Protein AF-A0A6A5A920-F1 (afdb_monomer)

Nearest PDB structures (foldseek):
  2e3r-assembly2_B  TM=7.816E-01  e=2.772E-06  Homo sapiens
  6iez-assembly1_A  TM=8.061E-01  e=3.873E-06  Homo sapiens
  5zyj-assembly1_A  TM=8.124E-01  e=5.722E-06  Homo sapiens
  5zyi-assembly1_A  TM=8.001E-01  e=9.993E-06  Homo sapiens
  5zyh-assembly1_A  TM=8.049E-01  e=1.117E-05  Homo sapiens

InterPro domains:
  IPR023393 START-like domain superfamily [G3DSA:3.30.530.20] (2-191)
  IPR052727 Rab4/Rab5 effector domain-containing protein [PTHR13510] (3-228)

Sequence (252 aa):
ATSSNAASILAVTTIQATIDELPSMLRFNSHDLFADFCASYYTDVVDCASLYTLSATESPEYVGIKWEALQSPVQGFMKSRDCSVVECSKSFTQRDGVRGYARSVESVDIACVPDLNATFGLVRMQIGRCGFVLKETRRLGVLQAMFLLQADLKGSIPQWMIRLVLRGRAKALAGLDAYFRQRRLAAVAMLSPCDVVPLTKRQRCAVCQDKLQDRISARFNCSVCGEVHSTNIESLIRVCLSTILTLSTSST

Solvent-accessible surface area (backbone atoms only — not comparable to full-atom values): 14281 Å² total; per-residue (Å²): 131,82,78,77,80,53,46,75,47,78,34,76,51,73,34,77,41,57,74,83,54,43,68,70,76,74,55,53,83,42,47,66,55,38,47,53,45,40,71,74,53,40,91,45,57,78,46,69,44,56,75,43,66,74,39,60,92,86,48,83,44,48,34,33,33,34,38,42,31,30,55,40,94,47,75,94,80,43,70,31,31,29,37,38,28,41,36,41,34,38,73,50,67,47,97,90,66,49,44,29,38,39,36,42,34,30,50,48,92,51,87,92,62,68,87,42,38,90,84,71,52,27,39,73,32,40,38,72,41,30,38,40,43,36,28,66,49,98,48,85,55,32,22,41,38,34,39,42,43,26,40,26,70,59,81,100,66,59,69,70,58,56,50,50,54,50,50,54,59,46,54,34,60,71,47,50,44,56,53,53,52,51,52,55,58,70,70,50,72,66,50,52,87,84,69,33,52,57,71,87,81,48,63,40,19,78,82,83,60,48,72,63,80,51,96,81,61,58,70,48,67,39,44,66,84,19,43,36,36,52,70,50,67,69,48,58,54,47,55,52,48,54,53,58,54,52,58,73,68,66,79,118

Organism: Aphanomyces astaci (NCBI:txid112090)

Radius of gyration: 22.39 Å; Cα contacts (8 Å, |Δi|>4): 476; chains: 1; bounding box: 50×43×72 Å

Structure (mmCIF, N/CA/C/O backbone):
data_AF-A0A6A5A920-F1
#
_entry.id   AF-A0A6A5A920-F1
#
loop_
_atom_site.group_PDB
_atom_site.id
_atom_site.type_symbol
_atom_site.label_atom_id
_atom_site.label_alt_id
_atom_site.label_comp_id
_atom_site.label_asym_id
_atom_site.label_entity_id
_atom_site.label_seq_id
_atom_site.pdbx_PDB_ins_code
_atom_site.Cartn_x
_atom_site.Cartn_y
_atom_site.Cartn_z
_atom_site.occupancy
_atom_site.B_iso_or_equiv
_atom_site.auth_seq_id
_atom_site.auth_comp_id
_atom_site.auth_asym_id
_atom_site.auth_atom_id
_atom_site.pdbx_PDB_model_num
ATOM 1 N N . ALA A 1 1 ? 6.274 -15.870 -28.240 1.00 37.03 1 ALA A N 1
ATOM 2 C CA . ALA A 1 1 ? 5.698 -15.629 -26.905 1.00 37.03 1 ALA A CA 1
ATOM 3 C C . ALA A 1 1 ? 6.794 -15.852 -25.873 1.00 37.03 1 ALA A C 1
ATOM 5 O O . ALA A 1 1 ? 7.144 -16.993 -25.603 1.00 37.03 1 ALA A O 1
ATOM 6 N N . THR A 1 2 ? 7.424 -14.789 -25.381 1.00 40.00 2 THR A N 1
ATOM 7 C CA . THR A 1 2 ? 8.320 -14.887 -24.223 1.00 40.00 2 THR A CA 1
ATOM 8 C C . THR A 1 2 ? 7.475 -15.351 -23.042 1.00 40.00 2 THR A C 1
ATOM 10 O O . THR A 1 2 ? 6.499 -14.699 -22.681 1.00 40.00 2 THR A O 1
ATOM 13 N N . SER A 1 3 ? 7.784 -16.525 -22.493 1.00 51.34 3 SER A N 1
ATOM 14 C CA . SER A 1 3 ? 7.130 -17.043 -21.292 1.00 51.34 3 SER A CA 1
ATOM 15 C C . SER A 1 3 ? 7.232 -15.988 -20.191 1.00 51.34 3 SER A C 1
ATOM 17 O O . SER A 1 3 ? 8.342 -15.662 -19.765 1.00 51.34 3 SER A O 1
ATOM 19 N N . SER A 1 4 ? 6.103 -15.419 -19.762 1.00 64.44 4 SER A N 1
ATOM 20 C CA . SER A 1 4 ? 6.098 -14.430 -18.685 1.00 64.44 4 SER A CA 1
ATOM 21 C C . SER A 1 4 ? 6.685 -15.074 -17.434 1.00 64.44 4 SER A C 1
ATOM 23 O O . SER A 1 4 ? 6.141 -16.065 -16.943 1.00 64.44 4 SER A O 1
ATOM 25 N N . ASN A 1 5 ? 7.757 -14.508 -16.886 1.00 84.62 5 ASN A N 1
ATOM 26 C CA . ASN A 1 5 ? 8.403 -15.009 -15.670 1.00 84.62 5 ASN A CA 1
ATOM 27 C C . ASN A 1 5 ? 7.627 -14.573 -14.404 1.00 84.62 5 ASN A C 1
ATOM 29 O O . ASN A 1 5 ? 8.195 -14.458 -13.318 1.00 84.62 5 ASN A O 1
ATOM 33 N N . ALA A 1 6 ? 6.330 -14.290 -14.549 1.00 90.38 6 ALA A N 1
ATOM 34 C CA . ALA A 1 6 ? 5.480 -13.770 -13.495 1.00 90.38 6 ALA A CA 1
ATOM 35 C C . ALA A 1 6 ? 5.281 -14.816 -12.394 1.00 90.38 6 ALA A C 1
ATOM 37 O O . ALA A 1 6 ? 5.008 -15.985 -12.663 1.00 90.38 6 ALA A O 1
ATOM 38 N N . ALA A 1 7 ? 5.364 -14.376 -11.144 1.00 94.62 7 ALA A N 1
ATOM 39 C CA . ALA A 1 7 ? 4.978 -15.174 -9.988 1.00 94.62 7 ALA A CA 1
ATOM 40 C C . ALA A 1 7 ? 3.761 -14.538 -9.315 1.00 94.62 7 ALA A C 1
ATOM 42 O O . ALA A 1 7 ? 3.504 -13.348 -9.488 1.00 94.62 7 ALA A O 1
ATOM 43 N N . SER A 1 8 ? 3.010 -15.339 -8.561 1.00 95.88 8 SER A N 1
ATOM 44 C CA . SER A 1 8 ? 1.850 -14.881 -7.793 1.00 95.88 8 SER A CA 1
ATOM 45 C C . SER A 1 8 ? 1.975 -15.282 -6.330 1.00 95.88 8 SER A C 1
ATOM 47 O O . SER A 1 8 ? 2.491 -16.357 -6.013 1.00 95.88 8 SER A O 1
ATOM 49 N N . ILE A 1 9 ? 1.472 -14.433 -5.441 1.00 96.00 9 ILE A N 1
ATOM 50 C CA . ILE A 1 9 ? 1.316 -14.722 -4.021 1.00 96.00 9 ILE A CA 1
ATOM 51 C C . ILE A 1 9 ? -0.011 -14.173 -3.511 1.00 96.00 9 ILE A C 1
ATOM 53 O O . ILE A 1 9 ? -0.446 -13.097 -3.915 1.00 96.00 9 ILE A O 1
ATOM 57 N N . LEU A 1 10 ? -0.631 -14.920 -2.604 1.00 96.56 10 LEU A N 1
ATOM 58 C CA . LEU A 1 10 ? -1.806 -14.507 -1.854 1.00 96.56 10 LEU A CA 1
ATOM 59 C C . LEU A 1 10 ? -1.461 -14.575 -0.367 1.00 96.56 10 LEU A C 1
ATOM 61 O O . LEU A 1 10 ? -0.986 -15.607 0.108 1.00 96.56 10 LEU A O 1
ATOM 65 N N . ALA A 1 11 ? -1.712 -13.494 0.359 1.00 95.88 11 ALA A N 1
ATOM 66 C CA . ALA A 1 11 ? -1.702 -13.478 1.815 1.00 95.88 11 ALA A CA 1
ATOM 67 C C . ALA A 1 11 ? -3.101 -13.174 2.338 1.00 95.88 11 ALA A C 1
ATOM 69 O O . ALA A 1 11 ? -3.858 -12.422 1.725 1.00 95.88 11 ALA A O 1
ATOM 70 N N . VAL A 1 12 ? -3.440 -13.772 3.475 1.00 96.50 12 VAL A N 1
ATOM 71 C CA . VAL A 1 12 ? -4.726 -13.584 4.142 1.00 96.50 12 VAL A CA 1
ATOM 72 C C . VAL A 1 12 ? -4.465 -13.357 5.621 1.00 96.50 12 VAL A C 1
ATOM 74 O O . VAL A 1 12 ? -3.677 -14.077 6.230 1.00 96.50 12 VAL A O 1
ATOM 77 N N . THR A 1 13 ? -5.125 -12.359 6.192 1.00 95.81 13 THR A N 1
ATOM 78 C CA . THR A 1 13 ? -5.116 -12.082 7.629 1.00 95.81 13 THR A CA 1
ATOM 79 C C . THR A 1 13 ? -6.468 -11.514 8.060 1.00 95.81 13 THR A C 1
ATOM 81 O O . THR A 1 13 ? -7.384 -11.356 7.249 1.00 95.81 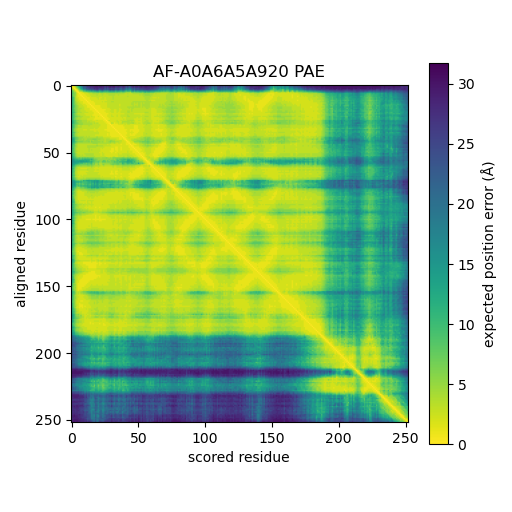13 THR A O 1
ATOM 84 N N . THR A 1 14 ? -6.596 -11.189 9.339 1.00 96.06 14 THR A N 1
ATOM 85 C CA . THR A 1 14 ? -7.687 -10.373 9.869 1.00 96.06 14 THR A CA 1
ATOM 86 C C . THR A 1 14 ? -7.138 -9.085 10.458 1.00 96.06 14 THR A C 1
ATOM 88 O O . THR A 1 14 ? -6.075 -9.109 11.077 1.00 96.06 14 THR A O 1
ATOM 91 N N . ILE A 1 15 ? -7.875 -7.990 10.311 1.00 95.00 15 ILE A N 1
ATOM 92 C CA . ILE A 1 15 ? -7.527 -6.682 10.879 1.00 95.00 15 ILE A CA 1
ATOM 93 C C . ILE A 1 15 ? -8.708 -6.115 11.671 1.00 95.00 15 ILE A C 1
ATOM 95 O O . ILE A 1 15 ? -9.860 -6.454 11.389 1.00 95.00 15 ILE A O 1
ATOM 99 N N . GLN A 1 16 ? -8.428 -5.253 12.647 1.00 94.94 16 GLN A N 1
ATOM 100 C CA . GLN A 1 16 ? -9.446 -4.484 13.362 1.00 94.94 16 GLN A CA 1
ATOM 101 C C . GLN A 1 16 ? -9.828 -3.274 12.515 1.00 94.94 16 GLN A C 1
ATOM 103 O O . GLN A 1 16 ? -9.051 -2.317 12.431 1.00 94.94 16 GLN A O 1
ATOM 108 N N . ALA A 1 17 ? -10.987 -3.336 11.861 1.00 94.56 17 ALA A N 1
ATOM 109 C CA . ALA A 1 17 ? -11.500 -2.289 10.985 1.00 94.56 17 ALA A CA 1
ATOM 110 C C . ALA A 1 17 ? -13.000 -2.446 10.672 1.00 94.56 17 ALA A C 1
ATOM 112 O O . ALA A 1 17 ? -13.583 -3.513 10.882 1.00 94.56 17 ALA A O 1
ATOM 113 N N . THR A 1 18 ? -13.612 -1.405 10.113 1.00 94.56 18 THR A N 1
ATOM 114 C CA . THR A 1 18 ? -14.956 -1.430 9.508 1.00 94.56 18 THR A CA 1
ATOM 115 C C . THR A 1 18 ? -14.873 -1.140 8.012 1.00 94.56 18 THR A C 1
ATOM 117 O O . THR A 1 18 ? -13.878 -0.602 7.542 1.00 94.56 18 THR A O 1
ATOM 120 N N . ILE A 1 19 ? -15.895 -1.505 7.229 1.00 95.50 19 ILE A N 1
ATOM 121 C CA . ILE A 1 19 ? -15.927 -1.167 5.793 1.00 95.50 19 ILE A CA 1
ATOM 122 C C . ILE A 1 19 ? -16.031 0.348 5.581 1.00 95.50 19 ILE A C 1
ATOM 124 O O . ILE A 1 19 ? -15.457 0.874 4.630 1.00 95.50 19 ILE A O 1
ATOM 128 N N . ASP A 1 20 ? -16.719 1.042 6.486 1.00 92.94 20 ASP A N 1
ATOM 129 C CA . ASP A 1 20 ? -17.045 2.464 6.373 1.00 92.94 20 ASP A CA 1
ATOM 130 C C . ASP A 1 20 ? -15.823 3.387 6.482 1.00 92.94 20 ASP A C 1
ATOM 132 O O . ASP A 1 20 ? -15.795 4.444 5.858 1.00 92.94 20 ASP A O 1
ATOM 136 N N . GLU A 1 21 ? -14.773 2.982 7.203 1.00 91.88 21 GLU A N 1
ATOM 137 C CA . GLU A 1 21 ? -13.542 3.779 7.300 1.00 91.88 21 GLU A CA 1
ATOM 138 C C . GLU A 1 21 ? -12.553 3.521 6.147 1.00 91.88 21 GLU A C 1
ATOM 140 O O . GLU A 1 21 ? -11.642 4.316 5.921 1.00 91.88 21 GLU A O 1
ATOM 145 N N . LEU A 1 22 ? -12.689 2.425 5.391 1.00 93.75 22 LEU A N 1
ATOM 146 C CA . LEU A 1 22 ? -11.704 2.057 4.360 1.00 93.75 22 LEU A CA 1
ATOM 147 C C . LEU A 1 22 ? -11.535 3.107 3.255 1.00 93.75 22 LEU A C 1
ATOM 149 O O . LEU A 1 22 ? -10.386 3.345 2.867 1.00 93.75 22 LEU A O 1
ATOM 153 N N . PRO A 1 23 ? -12.604 3.763 2.759 1.00 91.81 23 PRO A N 1
ATOM 154 C CA . PRO A 1 23 ? -12.466 4.808 1.754 1.00 91.81 23 PRO A CA 1
ATOM 155 C C . PRO A 1 23 ? -11.631 6.002 2.221 1.00 91.81 23 PRO A C 1
ATOM 157 O O . PRO A 1 23 ? -10.984 6.624 1.390 1.00 91.81 23 PRO A O 1
ATOM 160 N N . SER A 1 24 ? -11.605 6.338 3.515 1.00 88.44 24 SER A N 1
ATOM 161 C CA . SER A 1 24 ? -10.742 7.418 4.017 1.00 88.44 24 SER A CA 1
ATOM 162 C C . SER A 1 24 ? -9.324 6.925 4.313 1.00 88.44 24 SER A C 1
ATOM 164 O O . SER A 1 24 ? -8.355 7.633 4.043 1.00 88.44 24 SER A O 1
ATOM 166 N N . MET A 1 25 ? -9.179 5.690 4.802 1.00 89.88 25 MET A N 1
ATOM 167 C CA . MET A 1 25 ? -7.882 5.098 5.156 1.00 89.88 25 MET A CA 1
ATOM 168 C C . MET A 1 25 ? -7.016 4.752 3.939 1.00 89.88 25 MET A C 1
ATOM 170 O O . MET A 1 25 ? -5.791 4.847 4.009 1.00 89.88 25 MET A O 1
ATOM 174 N N . LEU A 1 26 ? -7.642 4.327 2.837 1.00 91.69 26 LEU A N 1
ATOM 175 C CA . LEU A 1 26 ? -6.978 3.774 1.651 1.00 91.69 26 LEU A CA 1
ATOM 176 C C . LEU A 1 26 ? -7.186 4.621 0.389 1.00 91.69 26 LEU A C 1
ATOM 178 O O . LEU A 1 26 ? -7.053 4.108 -0.723 1.00 91.69 26 LEU A O 1
ATOM 182 N N . ARG A 1 27 ? -7.525 5.904 0.546 1.00 90.31 27 ARG A N 1
ATOM 183 C CA . ARG A 1 27 ? -7.590 6.865 -0.558 1.00 90.31 27 ARG A CA 1
ATOM 184 C C . ARG A 1 27 ? -6.368 7.763 -0.527 1.00 90.31 27 ARG A C 1
ATOM 186 O O . ARG A 1 27 ? -6.117 8.484 0.429 1.00 90.31 27 ARG A O 1
ATOM 193 N N . PHE A 1 28 ? -5.615 7.722 -1.614 1.00 90.75 28 PHE A N 1
ATOM 194 C CA . PHE A 1 28 ? -4.319 8.383 -1.733 1.00 90.75 28 PHE A CA 1
ATOM 195 C C . PHE A 1 28 ? -4.358 9.346 -2.925 1.00 90.75 28 PHE A C 1
ATOM 197 O O . PHE A 1 28 ? -3.690 9.143 -3.936 1.00 90.75 28 PHE A O 1
ATOM 204 N N . ASN A 1 29 ? -5.236 10.342 -2.844 1.00 90.25 29 ASN A N 1
ATOM 205 C CA . ASN A 1 29 ? -5.530 11.291 -3.922 1.00 90.25 29 ASN A CA 1
ATOM 206 C C . ASN A 1 29 ? -4.563 12.488 -3.985 1.00 90.25 29 ASN A C 1
ATOM 208 O O . ASN A 1 29 ? -4.746 13.360 -4.834 1.00 90.25 29 ASN A O 1
ATOM 212 N N . SER A 1 30 ? -3.549 12.523 -3.118 1.00 91.81 30 SER A N 1
ATOM 213 C CA . SER A 1 30 ? -2.430 13.464 -3.157 1.00 91.81 30 SER A CA 1
ATOM 214 C C . SER A 1 30 ? -1.096 12.718 -3.098 1.00 91.81 30 SER A C 1
ATOM 216 O O . SER A 1 30 ? -1.036 11.556 -2.682 1.00 91.81 30 SER A O 1
ATOM 218 N N . HIS A 1 31 ? -0.021 13.398 -3.509 1.00 94.31 31 HIS A N 1
ATOM 219 C CA . HIS A 1 31 ? 1.337 12.873 -3.388 1.00 94.31 31 HIS A CA 1
ATOM 220 C C . HIS A 1 31 ? 1.678 12.550 -1.928 1.00 94.31 31 HIS A C 1
ATOM 222 O O . HIS A 1 31 ? 2.060 11.419 -1.653 1.00 94.31 31 HIS A O 1
ATOM 228 N N . ASP A 1 32 ? 1.439 13.478 -0.999 1.00 94.44 32 ASP A N 1
ATOM 229 C CA . ASP A 1 32 ? 1.787 13.310 0.419 1.00 94.44 32 ASP A CA 1
ATOM 230 C C . ASP A 1 32 ? 1.088 12.099 1.049 1.00 94.44 32 ASP A C 1
ATOM 232 O O . ASP A 1 32 ? 1.726 11.270 1.688 1.00 94.44 32 ASP A O 1
ATOM 236 N N . LEU A 1 33 ? -0.214 11.916 0.791 1.00 92.44 33 LEU A N 1
ATOM 237 C CA . LEU A 1 33 ? -0.953 10.762 1.312 1.00 92.44 33 LEU A CA 1
ATOM 238 C C . LEU A 1 33 ? -0.419 9.435 0.766 1.00 92.44 33 LEU A C 1
ATOM 240 O O . LEU A 1 33 ? -0.443 8.425 1.476 1.00 92.44 33 LEU A O 1
ATOM 244 N N . PHE A 1 34 ? 0.019 9.425 -0.495 1.00 94.94 34 PHE A N 1
ATOM 245 C CA . PHE A 1 34 ? 0.611 8.246 -1.112 1.00 94.94 34 PHE A CA 1
ATOM 246 C C . PHE A 1 34 ? 2.024 7.979 -0.584 1.00 94.94 34 PHE A C 1
ATOM 248 O O . PHE A 1 34 ? 2.321 6.837 -0.238 1.00 94.94 34 PHE A O 1
ATOM 255 N N . ALA A 1 35 ? 2.854 9.014 -0.459 1.00 94.62 35 ALA A N 1
ATOM 256 C CA . ALA A 1 35 ? 4.199 8.929 0.098 1.00 94.62 35 ALA A CA 1
ATOM 257 C C . ALA A 1 35 ? 4.175 8.437 1.551 1.00 94.62 35 ALA A C 1
ATOM 259 O O . ALA A 1 35 ? 4.884 7.487 1.885 1.00 94.62 35 ALA A O 1
ATOM 260 N N . ASP A 1 36 ? 3.277 8.980 2.377 1.00 91.94 36 ASP A N 1
ATOM 261 C CA . ASP A 1 36 ? 3.045 8.529 3.752 1.00 91.94 36 ASP A CA 1
ATOM 262 C C . ASP A 1 36 ? 2.674 7.044 3.815 1.00 91.94 36 ASP A C 1
ATOM 264 O O . ASP A 1 36 ? 3.164 6.301 4.672 1.00 91.94 36 ASP A O 1
ATOM 268 N N . PHE A 1 37 ? 1.791 6.593 2.915 1.00 91.38 37 PHE A N 1
ATOM 269 C CA . PHE A 1 37 ? 1.413 5.185 2.834 1.00 91.38 37 PHE A CA 1
ATOM 270 C C . PHE A 1 37 ? 2.599 4.314 2.429 1.00 91.38 37 PHE A C 1
ATOM 272 O O . PHE A 1 37 ? 2.858 3.314 3.095 1.00 91.38 37 PHE A O 1
ATOM 279 N N . CYS A 1 38 ? 3.340 4.695 1.388 1.00 92.25 38 CYS A N 1
ATOM 280 C CA . CYS A 1 38 ? 4.519 3.962 0.941 1.00 92.25 38 CYS A CA 1
ATOM 281 C C . CYS A 1 38 ? 5.557 3.831 2.056 1.00 92.25 38 CYS A C 1
ATOM 283 O O . CYS A 1 38 ? 5.982 2.715 2.335 1.00 92.25 38 CYS A O 1
ATOM 285 N N . ALA A 1 39 ? 5.880 4.926 2.747 1.00 89.12 39 ALA A N 1
ATOM 286 C CA . ALA A 1 39 ? 6.837 4.935 3.851 1.00 89.12 39 ALA A CA 1
ATOM 287 C C . ALA A 1 39 ? 6.383 4.094 5.057 1.00 89.12 39 ALA A C 1
ATOM 289 O O . ALA A 1 39 ? 7.210 3.496 5.743 1.00 89.12 39 ALA A O 1
ATOM 290 N N . SER A 1 40 ? 5.075 4.037 5.324 1.00 84.19 40 SER A N 1
ATOM 291 C CA . SER A 1 40 ? 4.527 3.298 6.471 1.00 84.19 40 SER A CA 1
ATOM 292 C C . SER A 1 40 ? 4.299 1.813 6.182 1.00 84.19 40 SER A C 1
ATOM 294 O O . SER A 1 40 ? 4.365 0.987 7.091 1.00 84.19 40 SER A O 1
ATOM 296 N N . TYR A 1 41 ? 3.967 1.470 4.935 1.00 83.94 41 TYR A N 1
ATOM 297 C CA . TYR A 1 41 ? 3.476 0.146 4.558 1.00 83.94 41 TYR A CA 1
ATOM 298 C C . TYR A 1 41 ? 4.488 -0.676 3.752 1.00 83.94 41 TYR A C 1
ATOM 300 O O . TYR A 1 41 ? 4.599 -1.885 3.969 1.00 83.94 41 TYR A O 1
ATOM 308 N N . TYR A 1 42 ? 5.239 -0.058 2.837 1.00 85.94 42 TYR A N 1
ATOM 309 C CA . TYR A 1 42 ? 6.215 -0.755 2.001 1.00 85.94 42 TYR A CA 1
ATOM 310 C C . TYR A 1 42 ? 7.637 -0.555 2.522 1.00 85.94 42 TYR A C 1
ATOM 312 O O . TYR A 1 42 ? 8.089 0.558 2.752 1.00 85.94 42 TYR A O 1
ATOM 320 N N . THR A 1 43 ? 8.387 -1.647 2.657 1.00 83.50 43 THR A N 1
ATOM 321 C CA . THR A 1 43 ? 9.790 -1.600 3.107 1.00 83.50 43 THR A CA 1
ATOM 322 C C . THR A 1 43 ? 10.792 -1.483 1.958 1.00 83.50 43 THR A C 1
ATOM 324 O O . THR A 1 43 ? 11.987 -1.287 2.179 1.00 83.50 43 THR A O 1
ATOM 327 N N . ASP A 1 44 ? 10.331 -1.662 0.723 1.00 88.31 44 ASP A N 1
ATOM 328 C CA . ASP A 1 44 ? 11.154 -1.710 -0.481 1.00 88.31 44 ASP A CA 1
ATOM 329 C C . ASP A 1 44 ? 10.907 -0.538 -1.437 1.00 88.31 44 ASP A C 1
ATOM 331 O O . ASP A 1 44 ? 11.643 -0.414 -2.409 1.00 88.31 44 ASP A O 1
ATOM 335 N N . VAL A 1 45 ? 9.926 0.331 -1.177 1.00 93.00 45 VAL A N 1
ATOM 336 C CA . VAL A 1 45 ? 9.720 1.558 -1.960 1.00 93.00 45 VAL A CA 1
ATOM 337 C C . VAL A 1 45 ? 10.709 2.620 -1.488 1.00 93.00 45 VAL A C 1
ATOM 339 O O . VAL A 1 45 ? 10.753 2.942 -0.305 1.00 93.00 45 VAL A O 1
ATOM 342 N N . VAL A 1 46 ? 11.511 3.145 -2.414 1.00 94.12 46 VAL A N 1
ATOM 343 C CA . VAL A 1 46 ? 12.509 4.197 -2.142 1.00 94.12 46 VAL A CA 1
ATOM 344 C C . VAL A 1 46 ? 12.094 5.566 -2.649 1.00 94.12 46 VAL A C 1
ATOM 346 O O . VAL A 1 46 ? 12.579 6.567 -2.136 1.00 94.12 46 VAL A O 1
ATOM 349 N N . ASP A 1 47 ? 11.214 5.608 -3.644 1.00 95.88 47 ASP A N 1
ATOM 350 C CA . ASP A 1 47 ? 10.633 6.839 -4.162 1.00 95.88 47 ASP A CA 1
ATOM 351 C C . ASP A 1 47 ? 9.262 6.535 -4.767 1.00 95.88 47 ASP A C 1
ATOM 353 O O . ASP A 1 47 ? 8.991 5.404 -5.190 1.00 95.88 47 ASP A O 1
ATOM 357 N N . CYS A 1 48 ? 8.370 7.517 -4.782 1.00 97.19 48 CYS A N 1
ATOM 358 C CA . CYS A 1 48 ? 7.038 7.351 -5.338 1.00 97.19 48 CYS A CA 1
ATOM 359 C C . CYS A 1 48 ? 6.414 8.687 -5.734 1.00 97.19 48 CYS A C 1
ATOM 361 O O . CYS A 1 48 ? 6.762 9.740 -5.213 1.00 97.19 48 CYS A O 1
ATOM 363 N N . ALA A 1 49 ? 5.448 8.644 -6.647 1.00 97.00 49 ALA A N 1
ATOM 364 C CA . ALA A 1 49 ? 4.699 9.817 -7.061 1.00 97.00 49 ALA A CA 1
ATOM 365 C C . ALA A 1 49 ? 3.235 9.475 -7.351 1.00 97.00 49 ALA A C 1
ATOM 367 O O . ALA A 1 49 ? 2.932 8.508 -8.050 1.00 97.00 49 ALA A O 1
ATOM 368 N N . SER A 1 50 ? 2.316 10.309 -6.856 1.00 96.75 50 SER A N 1
ATOM 369 C CA . SER A 1 50 ? 0.944 10.360 -7.368 1.00 96.75 50 SER A CA 1
ATOM 370 C C . SER A 1 50 ? 0.928 11.250 -8.610 1.00 96.75 50 SER A C 1
ATOM 372 O O . SER A 1 50 ? 1.173 12.448 -8.497 1.00 96.75 50 SER A O 1
ATOM 374 N N . LEU A 1 51 ? 0.677 10.671 -9.786 1.00 96.38 51 LEU A N 1
ATOM 375 C CA . LEU A 1 51 ? 0.792 11.367 -11.074 1.00 96.38 51 LEU A CA 1
ATOM 376 C C . LEU A 1 51 ? -0.526 12.015 -11.491 1.00 96.38 51 LEU A C 1
ATOM 378 O O . LEU A 1 51 ? -0.557 13.183 -11.864 1.00 96.38 51 LEU A O 1
ATOM 382 N N . TYR A 1 52 ? -1.617 11.254 -11.411 1.00 95.62 52 TYR A N 1
ATOM 383 C CA . TYR A 1 52 ? -2.948 11.717 -11.789 1.00 95.62 52 TYR A CA 1
ATOM 384 C C . TYR A 1 52 ? -3.995 11.173 -10.827 1.00 95.62 52 TYR A C 1
ATOM 386 O O . TYR A 1 52 ? -3.950 10.007 -10.440 1.00 95.62 52 TYR A O 1
ATOM 394 N N . THR A 1 53 ? -4.990 11.996 -10.517 1.00 95.31 53 THR A N 1
ATOM 395 C CA . THR A 1 53 ? -6.237 11.553 -9.891 1.00 95.31 53 THR A CA 1
ATOM 396 C C . THR A 1 53 ? -7.323 11.636 -10.957 1.00 95.31 53 THR A C 1
ATOM 398 O O . THR A 1 53 ? -7.622 12.721 -11.446 1.00 95.31 53 THR A O 1
ATOM 401 N N . LEU A 1 54 ? -7.860 10.483 -11.361 1.00 94.25 54 LEU A N 1
ATOM 402 C CA . LEU A 1 54 ? -8.833 10.370 -12.454 1.00 94.25 54 LEU A CA 1
ATOM 403 C C . LEU A 1 54 ? -10.280 10.391 -11.950 1.00 94.25 54 LEU A C 1
ATOM 405 O O . LEU A 1 54 ? -11.180 10.824 -12.665 1.00 94.25 54 LEU A O 1
ATOM 409 N N . SER A 1 55 ? -10.520 9.927 -10.724 1.00 91.88 55 SER A N 1
ATOM 410 C CA . SER A 1 55 ? -11.833 10.020 -10.079 1.00 91.88 55 SER A CA 1
ATOM 411 C C . SER A 1 55 ? -12.128 11.441 -9.600 1.00 91.88 55 SER A C 1
ATOM 413 O O . SER A 1 55 ? -11.245 12.096 -9.047 1.00 91.88 55 SER A O 1
ATOM 415 N N . ALA A 1 56 ? -13.390 11.865 -9.680 1.00 85.12 56 ALA A N 1
ATOM 416 C CA . ALA A 1 56 ? -13.848 13.092 -9.032 1.00 85.12 56 ALA A CA 1
ATOM 417 C C . ALA A 1 56 ? -13.657 13.040 -7.503 1.00 85.12 56 ALA A C 1
ATOM 419 O O . ALA A 1 56 ? -13.733 11.975 -6.883 1.00 85.12 56 ALA A O 1
ATOM 420 N N . THR A 1 57 ? -13.458 14.200 -6.873 1.00 77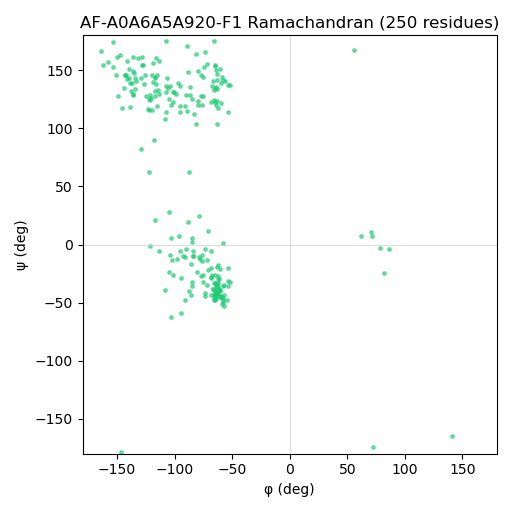.81 57 THR A N 1
ATOM 421 C CA . THR A 1 57 ? -13.218 14.312 -5.423 1.00 77.81 57 THR A CA 1
ATOM 422 C C . THR A 1 57 ? -14.349 13.712 -4.583 1.00 77.81 57 THR A C 1
ATOM 424 O O . THR A 1 57 ? -14.078 13.075 -3.567 1.00 77.81 57 THR A O 1
ATOM 427 N N . GLU A 1 58 ? -15.594 13.829 -5.035 1.00 79.25 58 GLU A N 1
ATOM 428 C CA . GLU A 1 58 ? -16.787 13.339 -4.327 1.00 79.25 58 GLU A CA 1
ATOM 429 C C . GLU A 1 58 ? -17.165 11.892 -4.684 1.00 79.25 58 GLU A C 1
ATOM 431 O O . GLU A 1 58 ? -18.088 11.328 -4.103 1.00 79.25 58 GLU A O 1
ATOM 436 N N . SER A 1 59 ? -16.457 11.270 -5.633 1.00 83.62 59 SER A N 1
ATOM 437 C CA . SER A 1 59 ? -16.753 9.902 -6.056 1.00 83.62 59 SER A CA 1
ATOM 438 C C . SER A 1 59 ? -16.507 8.902 -4.915 1.00 83.62 59 SER A C 1
ATOM 440 O O . SER A 1 59 ? -15.438 8.951 -4.293 1.00 83.62 59 SER A O 1
ATOM 442 N N . PRO A 1 60 ? -17.436 7.952 -4.671 1.00 81.94 60 PRO A N 1
ATOM 443 C CA . PRO A 1 60 ? -17.225 6.860 -3.718 1.00 81.94 60 PRO A CA 1
ATOM 444 C C . PRO A 1 60 ? -16.162 5.864 -4.206 1.00 81.94 60 PRO A C 1
ATOM 446 O O . PRO A 1 60 ? -15.594 5.114 -3.415 1.00 81.94 60 PRO A O 1
ATOM 449 N N . GLU A 1 61 ? -15.895 5.855 -5.512 1.00 91.19 61 GLU A N 1
ATOM 450 C CA . GLU A 1 61 ? -14.811 5.103 -6.133 1.00 91.19 61 GLU A CA 1
ATOM 451 C C . GLU A 1 61 ? -13.603 6.021 -6.345 1.00 91.19 61 GLU A C 1
ATOM 453 O O . GLU A 1 61 ? -13.749 7.171 -6.772 1.00 91.19 61 GLU A O 1
ATOM 458 N N . TYR A 1 62 ? -12.403 5.513 -6.087 1.00 94.81 62 TYR A N 1
ATOM 459 C CA . TYR A 1 62 ? -11.159 6.218 -6.383 1.00 94.81 62 TYR A CA 1
ATOM 460 C C . TYR A 1 62 ? -10.461 5.570 -7.573 1.00 94.81 62 TYR A C 1
ATOM 462 O O . TYR A 1 62 ? -10.369 4.346 -7.654 1.00 94.81 62 TYR A O 1
ATOM 470 N N . VAL A 1 63 ? -9.952 6.404 -8.478 1.00 96.81 63 VAL A N 1
ATOM 471 C CA . VAL A 1 63 ? -9.095 5.988 -9.589 1.00 96.81 63 VAL A CA 1
ATOM 472 C C . VAL A 1 63 ? -7.939 6.969 -9.699 1.00 96.81 63 VAL A C 1
ATOM 474 O O . VAL A 1 63 ? -8.154 8.183 -9.763 1.00 96.81 63 VAL A O 1
ATOM 477 N N . GLY A 1 64 ? -6.714 6.460 -9.745 1.00 96.69 64 GLY A N 1
ATOM 478 C CA . GLY A 1 64 ? -5.512 7.276 -9.870 1.00 96.69 64 GLY A CA 1
ATOM 479 C C . GLY A 1 64 ? -4.395 6.554 -10.607 1.00 96.69 64 GLY A C 1
ATOM 480 O O . GLY A 1 64 ? -4.401 5.333 -10.729 1.00 96.69 64 GLY A O 1
ATOM 481 N N . ILE A 1 65 ? -3.431 7.324 -11.097 1.00 97.94 65 ILE A N 1
ATOM 482 C CA . ILE A 1 65 ? -2.210 6.815 -11.714 1.00 97.94 65 ILE A CA 1
ATOM 483 C C . ILE A 1 65 ? -1.036 7.216 -10.842 1.00 97.94 65 ILE A C 1
ATOM 485 O O . ILE A 1 65 ? -0.917 8.371 -10.421 1.00 97.94 65 ILE A O 1
ATOM 489 N N . LYS A 1 66 ? -0.161 6.254 -10.582 1.00 97.81 66 LYS A N 1
ATOM 490 C CA . LYS A 1 66 ? 0.962 6.400 -9.665 1.00 97.81 66 LYS A CA 1
ATOM 491 C C . LYS A 1 66 ? 2.221 5.807 -10.249 1.00 97.81 66 LYS A C 1
ATOM 493 O O . LYS A 1 66 ? 2.167 4.986 -11.161 1.00 97.81 66 LYS A O 1
ATOM 498 N N . TRP A 1 67 ? 3.343 6.211 -9.688 1.00 98.19 67 TRP A N 1
ATOM 499 C CA . TRP A 1 67 ? 4.645 5.637 -9.960 1.00 98.19 67 TRP A CA 1
ATOM 500 C C . TRP A 1 67 ? 5.338 5.291 -8.647 1.00 98.19 67 TRP A C 1
ATOM 502 O O . TRP A 1 67 ? 5.198 6.010 -7.657 1.00 98.19 67 TRP A O 1
ATOM 512 N N . GLU A 1 68 ? 6.068 4.185 -8.639 1.00 96.75 68 GLU A N 1
ATOM 513 C CA . GLU A 1 68 ? 6.909 3.774 -7.518 1.00 96.75 68 GLU A CA 1
ATOM 514 C C . GLU A 1 68 ? 8.243 3.232 -8.029 1.00 96.75 68 GLU A C 1
ATOM 516 O O . GLU A 1 68 ? 8.286 2.481 -9.008 1.00 96.75 68 GLU A O 1
ATOM 521 N N . ALA A 1 69 ? 9.323 3.593 -7.338 1.00 96.56 69 ALA A N 1
ATOM 522 C CA . ALA A 1 69 ? 10.638 2.989 -7.469 1.00 96.56 69 ALA A CA 1
ATOM 523 C C . ALA A 1 69 ? 10.927 2.108 -6.257 1.00 96.56 69 ALA A C 1
ATOM 525 O O . ALA A 1 69 ? 10.724 2.487 -5.103 1.00 96.56 69 ALA A O 1
ATOM 526 N N . LEU A 1 70 ? 11.433 0.915 -6.537 1.00 93.12 70 LEU A N 1
ATOM 527 C CA . LEU A 1 70 ? 11.722 -0.115 -5.564 1.00 93.12 70 LEU A CA 1
ATOM 528 C C . LEU A 1 70 ? 13.225 -0.344 -5.492 1.00 93.12 70 LEU A C 1
ATOM 530 O O . LEU A 1 70 ? 13.870 -0.612 -6.516 1.00 93.12 70 LEU A O 1
ATOM 534 N N . GLN A 1 71 ? 13.775 -0.335 -4.280 1.00 90.94 71 GLN A N 1
ATOM 535 C CA . GLN A 1 71 ? 15.122 -0.846 -4.069 1.00 90.94 71 GLN A CA 1
ATOM 536 C C . GLN A 1 71 ? 15.189 -2.336 -4.378 1.00 90.94 71 GLN A C 1
ATOM 538 O O . GLN A 1 71 ? 14.240 -3.100 -4.193 1.00 90.94 71 GLN A O 1
ATOM 543 N N . SER A 1 72 ? 16.363 -2.764 -4.823 1.00 83.50 72 SER A N 1
ATOM 544 C CA . SER A 1 72 ? 16.634 -4.179 -4.977 1.00 83.50 72 SER A CA 1
ATOM 545 C C . SER A 1 72 ? 16.642 -4.899 -3.620 1.00 83.50 72 SER A C 1
ATOM 547 O O . SER A 1 72 ? 17.446 -4.549 -2.754 1.00 83.50 72 SER A O 1
ATOM 549 N N . PRO A 1 73 ? 15.829 -5.954 -3.438 1.00 71.94 73 PRO A N 1
ATOM 550 C CA . PRO A 1 73 ? 15.845 -6.763 -2.221 1.00 71.94 73 PRO A CA 1
ATOM 551 C C . PRO A 1 73 ? 17.095 -7.647 -2.103 1.00 71.94 73 PRO A C 1
ATOM 553 O O . PRO A 1 73 ? 17.354 -8.193 -1.034 1.00 71.94 73 PRO A O 1
ATOM 556 N N . VAL A 1 74 ? 17.867 -7.812 -3.186 1.00 77.62 74 VAL A N 1
ATOM 557 C CA . VAL A 1 74 ? 19.131 -8.561 -3.203 1.00 77.62 74 VAL A CA 1
ATOM 558 C C . VAL A 1 74 ? 20.200 -7.680 -3.849 1.00 77.62 74 VAL A C 1
ATOM 560 O O . VAL A 1 74 ? 20.472 -7.769 -5.051 1.00 77.62 74 VAL A O 1
ATOM 563 N N . GLN A 1 75 ? 20.766 -6.778 -3.046 1.00 75.56 75 GLN A N 1
ATOM 564 C CA . GLN A 1 75 ? 21.790 -5.828 -3.488 1.00 75.56 75 GLN A CA 1
ATOM 565 C C . GLN A 1 75 ? 22.946 -6.548 -4.207 1.00 75.56 75 GLN A C 1
ATOM 567 O O . GLN A 1 75 ? 23.380 -7.623 -3.799 1.00 75.56 75 GLN A O 1
ATOM 572 N N . GLY A 1 76 ? 23.411 -5.975 -5.321 1.00 78.44 76 GLY A N 1
ATOM 573 C CA . GLY A 1 76 ? 24.493 -6.527 -6.149 1.00 78.44 76 GLY A CA 1
ATOM 574 C C . GLY A 1 76 ? 24.080 -7.618 -7.149 1.00 78.44 76 GLY A C 1
ATOM 575 O O . GLY A 1 76 ? 24.719 -7.750 -8.186 1.00 78.44 76 GLY A O 1
ATOM 576 N N . PHE A 1 77 ? 22.987 -8.348 -6.910 1.00 80.38 77 PHE A N 1
ATOM 577 C CA . PHE A 1 77 ? 22.515 -9.417 -7.814 1.00 80.38 77 PHE A CA 1
ATOM 578 C C . PHE A 1 77 ? 21.339 -9.005 -8.692 1.00 80.38 77 PHE A C 1
ATOM 580 O O . PHE A 1 77 ? 20.949 -9.708 -9.624 1.00 80.38 77 PHE A O 1
ATOM 587 N N . MET A 1 78 ? 20.722 -7.883 -8.355 1.00 86.81 78 MET A N 1
ATOM 588 C CA . MET A 1 78 ? 19.427 -7.518 -8.872 1.00 86.81 78 MET A CA 1
ATOM 589 C C . MET A 1 78 ? 19.351 -5.987 -8.939 1.00 86.81 78 MET A C 1
ATOM 591 O O . MET A 1 78 ? 19.658 -5.319 -7.955 1.00 86.81 78 MET A O 1
ATOM 595 N N . LYS A 1 79 ? 18.995 -5.425 -10.103 1.00 91.19 79 LYS A N 1
ATOM 596 C CA . LYS A 1 79 ? 18.820 -3.970 -10.273 1.00 91.19 79 LYS A CA 1
ATOM 597 C C . LYS A 1 79 ? 17.553 -3.485 -9.560 1.00 91.19 79 LYS A C 1
ATOM 599 O O . LYS A 1 79 ? 16.622 -4.267 -9.377 1.00 91.19 79 LYS A O 1
ATOM 604 N N . SER A 1 80 ? 17.505 -2.210 -9.185 1.00 94.44 80 SER A N 1
ATOM 605 C CA . SER A 1 80 ? 16.282 -1.556 -8.697 1.00 94.44 80 SER A CA 1
ATOM 606 C C . SER A 1 80 ? 15.216 -1.483 -9.795 1.00 94.44 80 SER A C 1
ATOM 608 O O . SER A 1 80 ? 15.537 -1.562 -10.985 1.00 94.44 80 SER A O 1
ATOM 610 N N . ARG A 1 81 ? 13.942 -1.415 -9.401 1.00 95.25 81 ARG A N 1
ATOM 611 C CA . ARG A 1 81 ? 12.782 -1.487 -10.312 1.00 95.25 81 ARG A CA 1
ATOM 612 C C . ARG A 1 81 ? 11.974 -0.220 -10.227 1.00 95.25 81 ARG A C 1
ATOM 614 O O . ARG A 1 81 ? 11.974 0.427 -9.191 1.00 95.25 81 ARG A O 1
ATOM 621 N N . ASP A 1 82 ? 11.240 0.068 -11.281 1.00 97.44 82 ASP A N 1
ATOM 622 C CA . ASP A 1 82 ? 10.143 1.017 -11.220 1.00 97.44 82 ASP A CA 1
ATOM 623 C C . ASP A 1 82 ? 8.894 0.436 -11.877 1.00 97.44 82 ASP A C 1
ATOM 625 O O . ASP A 1 82 ? 8.961 -0.522 -12.655 1.00 97.44 82 ASP A O 1
ATOM 629 N N . CYS A 1 83 ? 7.738 1.000 -11.551 1.00 97.44 83 CYS A N 1
ATOM 630 C CA . CYS A 1 83 ? 6.524 0.781 -12.320 1.00 97.44 83 CYS A CA 1
ATOM 631 C C . CYS A 1 83 ? 5.586 1.979 -12.226 1.00 97.44 83 CYS A C 1
ATOM 633 O O . CYS A 1 83 ? 5.456 2.602 -11.174 1.00 97.44 83 CYS A O 1
ATOM 635 N N . SER A 1 84 ? 4.883 2.235 -13.325 1.00 98.25 84 SER A N 1
ATOM 636 C CA . SER A 1 84 ? 3.684 3.065 -13.339 1.00 98.25 84 SER A CA 1
ATOM 637 C C . SER A 1 84 ? 2.466 2.161 -13.229 1.00 98.25 84 SER A C 1
ATOM 639 O O . SER A 1 84 ? 2.414 1.107 -13.867 1.00 98.25 84 SER A O 1
ATOM 641 N N . VAL A 1 85 ? 1.501 2.547 -12.402 1.00 97.94 85 VAL A N 1
ATOM 642 C CA . VAL A 1 85 ? 0.310 1.748 -12.114 1.00 97.94 85 VAL A CA 1
ATOM 643 C C . VAL A 1 85 ? -0.948 2.594 -12.157 1.00 97.94 85 VAL A C 1
ATOM 645 O O . VAL A 1 85 ? -0.948 3.742 -11.713 1.00 97.94 85 VAL A O 1
ATOM 648 N N . VAL A 1 86 ? -2.031 2.004 -12.651 1.00 97.62 86 VAL A N 1
ATOM 649 C CA . VAL A 1 86 ? -3.382 2.465 -12.346 1.00 97.62 86 VAL A CA 1
ATOM 650 C C . VAL A 1 86 ? -3.839 1.791 -11.059 1.00 97.62 86 VAL A C 1
ATOM 652 O O . VAL A 1 86 ? -3.640 0.593 -10.849 1.00 97.62 86 VAL A O 1
ATOM 655 N N . GLU A 1 87 ? -4.443 2.574 -10.182 1.00 96.56 87 GLU A N 1
ATOM 656 C CA . GLU A 1 87 ? -5.086 2.117 -8.965 1.00 96.56 87 GLU A CA 1
ATOM 657 C C . GLU A 1 87 ? -6.569 2.439 -9.034 1.00 96.56 87 GLU A C 1
ATOM 659 O O . GLU A 1 87 ? -6.939 3.575 -9.316 1.00 96.56 87 GLU A O 1
ATOM 664 N N . CYS A 1 88 ? -7.396 1.453 -8.707 1.00 96.31 88 CYS A N 1
ATOM 665 C CA . CYS A 1 88 ? -8.835 1.609 -8.560 1.00 96.31 88 CYS A CA 1
ATOM 666 C C . CYS A 1 88 ? -9.261 1.079 -7.195 1.00 96.31 88 CYS A C 1
ATOM 668 O O . CYS A 1 88 ? -8.831 -0.007 -6.799 1.00 96.31 88 CYS A O 1
ATOM 670 N N . SER A 1 89 ? -10.150 1.772 -6.492 1.00 96.38 89 SER A N 1
ATOM 671 C CA . SER A 1 89 ? -10.731 1.248 -5.260 1.00 96.38 89 SER A CA 1
ATOM 672 C C . SER A 1 89 ? -12.201 1.595 -5.089 1.00 96.38 89 SER A C 1
ATOM 674 O O . SER A 1 89 ? -12.658 2.655 -5.515 1.00 96.38 89 SER A O 1
ATOM 676 N N . LYS A 1 90 ? -12.949 0.668 -4.481 1.00 95.19 90 LYS A N 1
ATOM 677 C CA . LYS A 1 90 ? -14.378 0.825 -4.207 1.00 95.19 90 LYS A CA 1
ATOM 678 C C . LYS A 1 90 ? -14.904 -0.142 -3.157 1.00 95.19 90 LYS A C 1
ATOM 680 O O . LYS A 1 90 ? -14.413 -1.267 -3.027 1.00 95.19 90 LYS A O 1
ATOM 685 N N . SER A 1 91 ? -15.977 0.266 -2.490 1.00 96.19 91 SER A N 1
ATOM 686 C CA . SER A 1 91 ? -16.815 -0.628 -1.690 1.00 96.19 91 SER A CA 1
ATOM 687 C C . SER A 1 91 ? -17.691 -1.513 -2.583 1.00 96.19 91 SER A C 1
ATOM 689 O O . SER A 1 91 ? -18.043 -1.147 -3.705 1.00 96.19 91 SER A O 1
ATOM 691 N N . PHE A 1 92 ? -18.053 -2.693 -2.093 1.00 96.31 92 PHE A N 1
ATOM 692 C CA . PHE A 1 92 ? -18.954 -3.624 -2.766 1.00 96.31 92 PHE A CA 1
ATOM 693 C C . PHE A 1 92 ? -19.786 -4.413 -1.753 1.00 96.31 92 PHE A C 1
ATOM 695 O O . PHE A 1 92 ? -19.420 -4.531 -0.585 1.00 96.31 92 PHE A O 1
ATOM 702 N N . THR A 1 93 ? -20.869 -5.019 -2.232 1.00 97.38 93 THR A N 1
ATOM 703 C CA . THR A 1 93 ? -21.664 -5.992 -1.474 1.00 97.38 93 THR A CA 1
ATOM 704 C C . THR A 1 93 ? -21.751 -7.277 -2.286 1.00 97.38 93 THR A C 1
ATOM 706 O O . THR A 1 93 ? -22.064 -7.252 -3.478 1.00 97.38 93 THR A O 1
ATOM 709 N N . GLN A 1 94 ? -21.410 -8.403 -1.666 1.00 94.94 94 GLN A N 1
ATOM 710 C CA . GLN A 1 94 ? -21.512 -9.722 -2.284 1.00 94.94 94 GLN A CA 1
ATOM 711 C C . GLN A 1 94 ? -22.977 -10.174 -2.378 1.00 94.94 94 GLN A C 1
ATOM 713 O O . GLN A 1 94 ? -23.869 -9.612 -1.746 1.00 94.94 94 GLN A O 1
ATOM 718 N N . ARG A 1 95 ? -23.243 -11.220 -3.173 1.00 95.44 95 ARG A N 1
ATOM 719 C CA . ARG A 1 95 ? -24.608 -11.753 -3.360 1.00 95.44 95 ARG A CA 1
ATOM 720 C C . ARG A 1 95 ? -25.236 -12.284 -2.067 1.00 95.44 95 ARG A C 1
ATOM 722 O O . ARG A 1 95 ? -26.453 -12.300 -1.956 1.00 95.44 95 ARG A O 1
ATOM 729 N N . ASP A 1 96 ? -24.413 -12.723 -1.123 1.00 94.00 96 ASP A N 1
ATOM 730 C CA . ASP A 1 96 ? -24.805 -13.194 0.208 1.00 94.00 96 ASP A CA 1
ATOM 731 C C . ASP A 1 96 ? -24.960 -12.051 1.232 1.00 94.00 96 ASP A C 1
ATOM 733 O O . ASP A 1 96 ? -25.201 -12.309 2.408 1.00 94.00 96 ASP A O 1
ATOM 737 N N . GLY A 1 97 ? -24.836 -10.792 0.797 1.00 96.12 97 GLY A N 1
ATOM 738 C CA . GLY A 1 97 ? -24.988 -9.603 1.635 1.00 96.12 97 GLY A CA 1
ATOM 739 C C . GLY A 1 97 ? -23.715 -9.162 2.359 1.00 96.12 97 GLY A C 1
ATOM 740 O O . GLY A 1 97 ? -23.730 -8.111 2.994 1.00 96.12 97 GLY A O 1
ATOM 741 N N . VAL A 1 98 ? -22.604 -9.902 2.247 1.00 97.12 98 VAL A N 1
ATOM 742 C CA . VAL A 1 98 ? -21.338 -9.528 2.898 1.00 97.12 98 VAL A CA 1
ATOM 743 C C . VAL A 1 98 ? -20.766 -8.270 2.246 1.00 97.12 98 VAL A C 1
ATOM 745 O O . VAL A 1 98 ? -20.509 -8.246 1.036 1.00 97.12 98 VAL A O 1
ATOM 748 N N . ARG A 1 99 ? -20.536 -7.221 3.043 1.00 97.88 99 ARG A N 1
ATOM 749 C CA . ARG A 1 99 ? -19.909 -5.983 2.567 1.00 97.88 99 ARG A CA 1
ATOM 750 C C . ARG A 1 99 ? -18.398 -6.153 2.468 1.00 97.88 99 ARG A C 1
ATOM 752 O O . ARG A 1 99 ? -17.763 -6.885 3.234 1.00 97.88 99 ARG A O 1
ATOM 759 N N . GLY A 1 100 ? -17.809 -5.439 1.524 1.00 97.62 100 GLY A N 1
ATOM 760 C CA . GLY A 1 100 ? -16.378 -5.434 1.304 1.00 97.62 100 GLY A CA 1
ATOM 761 C C . GLY A 1 100 ? -15.878 -4.154 0.659 1.00 97.62 100 GLY A C 1
ATOM 762 O O . GLY A 1 100 ? -16.643 -3.281 0.258 1.00 97.62 100 GLY A O 1
ATOM 763 N N . TYR A 1 101 ? -14.562 -4.063 0.555 1.00 97.69 101 TYR A N 1
ATOM 764 C CA . TYR A 1 101 ? -13.838 -3.009 -0.133 1.00 97.69 101 TYR A CA 1
ATOM 765 C C . TYR A 1 101 ? -12.693 -3.635 -0.912 1.00 97.69 101 TYR A C 1
ATOM 767 O O . TYR A 1 101 ? -11.955 -4.479 -0.395 1.00 97.69 101 TYR A O 1
ATOM 775 N N . ALA A 1 102 ? -12.561 -3.246 -2.171 1.00 97.19 102 ALA A N 1
ATOM 776 C CA . ALA A 1 102 ? -11.507 -3.712 -3.048 1.00 97.19 102 ALA A CA 1
ATOM 777 C C . ALA A 1 102 ? -10.621 -2.537 -3.445 1.00 97.19 102 ALA A C 1
ATOM 779 O O . ALA A 1 102 ? -11.116 -1.468 -3.789 1.00 97.19 102 ALA A O 1
ATOM 780 N N . ARG A 1 103 ? -9.313 -2.771 -3.447 1.00 96.12 103 ARG A N 1
ATOM 781 C CA . ARG A 1 103 ? -8.305 -1.936 -4.096 1.00 96.12 103 ARG A CA 1
ATOM 782 C C . ARG A 1 103 ? -7.581 -2.818 -5.100 1.00 96.12 103 ARG A C 1
ATOM 784 O O . ARG A 1 103 ? -7.057 -3.853 -4.704 1.00 96.12 103 ARG A O 1
ATOM 791 N N . SER A 1 104 ? -7.543 -2.413 -6.359 1.00 96.50 104 SER A N 1
ATOM 792 C CA . SER A 1 104 ? -6.855 -3.097 -7.451 1.00 96.50 104 SER A CA 1
ATOM 793 C C . SER A 1 104 ? -5.778 -2.188 -8.021 1.00 96.50 104 SER A C 1
ATOM 795 O O . SER A 1 104 ? -5.986 -0.986 -8.154 1.00 96.50 104 SER A O 1
ATOM 797 N N . VAL A 1 105 ? -4.634 -2.769 -8.349 1.00 96.94 105 VAL A N 1
ATOM 798 C CA . VAL A 1 105 ? -3.453 -2.099 -8.882 1.00 96.94 105 VAL A CA 1
ATOM 799 C C . VAL A 1 105 ? -2.908 -2.937 -10.031 1.00 96.94 105 VAL A C 1
ATOM 801 O O . VAL A 1 105 ? -2.694 -4.144 -9.881 1.00 96.94 105 VAL A O 1
ATOM 804 N N . GLU A 1 106 ? -2.667 -2.295 -11.165 1.00 97.62 106 GLU A N 1
ATOM 805 C CA . GLU A 1 106 ? -2.132 -2.921 -12.375 1.00 97.62 106 GLU A CA 1
ATOM 806 C C . GLU A 1 106 ? -1.184 -1.952 -13.079 1.00 97.62 106 GLU A C 1
ATOM 808 O O . GLU A 1 106 ? -1.385 -0.738 -13.033 1.00 97.62 106 GLU A O 1
ATOM 813 N N . SER A 1 107 ? -0.129 -2.472 -13.705 1.00 98.12 107 SER A N 1
ATOM 814 C CA . SER A 1 107 ? 0.804 -1.641 -14.461 1.00 98.12 107 SER A CA 1
ATOM 815 C C . SER A 1 107 ? 0.157 -1.027 -15.696 1.00 98.12 107 SER A C 1
ATOM 817 O O . SER A 1 107 ? -0.588 -1.684 -16.416 1.00 98.12 107 SER A O 1
ATOM 819 N N . VAL A 1 108 ? 0.504 0.228 -15.963 1.00 97.50 108 VAL A N 1
ATOM 820 C CA . VAL A 1 108 ? 0.067 0.973 -17.145 1.00 97.50 108 VAL A CA 1
ATOM 821 C C . VAL A 1 108 ? 1.262 1.681 -17.768 1.00 97.50 108 VAL A C 1
ATOM 823 O O . VAL A 1 108 ? 2.109 2.221 -17.055 1.00 97.50 108 VAL A O 1
ATOM 826 N N . ASP A 1 109 ? 1.315 1.701 -19.095 1.00 95.62 109 ASP A N 1
ATOM 827 C CA . ASP A 1 109 ? 2.275 2.520 -19.824 1.00 95.62 109 ASP A CA 1
ATOM 828 C C . ASP A 1 109 ? 1.714 3.935 -19.977 1.00 95.62 109 ASP A C 1
ATOM 830 O O . ASP A 1 109 ? 0.603 4.130 -20.474 1.00 95.62 109 ASP A O 1
ATOM 834 N N . ILE A 1 110 ? 2.477 4.935 -19.534 1.00 94.94 110 ILE A N 1
ATOM 835 C CA . ILE A 1 110 ? 2.068 6.337 -19.589 1.00 94.94 110 ILE A CA 1
ATOM 836 C C . ILE A 1 110 ? 3.212 7.228 -20.058 1.00 94.94 110 ILE A C 1
ATOM 838 O O . ILE A 1 110 ? 4.355 7.074 -19.639 1.00 94.94 110 ILE A O 1
ATOM 842 N N . ALA A 1 111 ? 2.892 8.195 -20.917 1.00 94.38 111 ALA A N 1
ATOM 843 C CA . ALA A 1 111 ? 3.889 9.035 -21.576 1.00 94.38 111 ALA A CA 1
ATOM 844 C C . ALA A 1 111 ? 4.733 9.885 -20.608 1.00 94.38 111 ALA A C 1
ATOM 846 O O . ALA A 1 111 ? 5.888 10.173 -20.905 1.00 94.38 111 ALA A O 1
ATOM 847 N N . CYS A 1 112 ? 4.186 10.284 -19.454 1.00 94.44 112 CYS A N 1
ATOM 848 C CA . CYS A 1 112 ? 4.902 11.124 -18.489 1.00 94.44 112 CYS A CA 1
ATOM 849 C C . CYS A 1 112 ? 5.961 10.373 -17.669 1.00 94.44 112 CYS A C 1
ATOM 851 O O . CYS A 1 112 ? 6.744 11.015 -16.973 1.00 94.44 112 CYS A O 1
ATOM 853 N N . VAL A 1 113 ? 6.011 9.039 -17.758 1.00 96.25 113 VAL A N 1
ATOM 854 C CA . VAL A 1 113 ? 7.054 8.226 -17.128 1.00 96.25 113 VAL A CA 1
ATOM 855 C C . VAL A 1 113 ? 7.823 7.482 -18.221 1.00 96.25 113 VAL A C 1
ATOM 857 O O . VAL A 1 113 ? 7.448 6.360 -18.585 1.00 96.25 113 VAL A O 1
ATOM 860 N N . PRO A 1 114 ? 8.902 8.084 -18.758 1.00 95.25 114 PRO A N 1
ATOM 861 C CA . PRO A 1 114 ? 9.726 7.436 -19.771 1.00 95.25 114 PRO A CA 1
ATOM 862 C C . PRO A 1 114 ? 10.438 6.202 -19.199 1.00 95.25 114 PRO A C 1
ATOM 864 O O . PRO A 1 114 ? 10.358 5.907 -18.004 1.00 95.25 114 PRO A O 1
ATOM 867 N N . ASP A 1 115 ? 11.148 5.465 -20.051 1.00 95.31 115 ASP A N 1
ATOM 868 C CA . ASP A 1 115 ? 12.063 4.430 -19.576 1.00 95.31 115 ASP A CA 1
ATOM 869 C C . ASP A 1 115 ? 13.200 5.078 -18.767 1.00 95.31 115 ASP A C 1
ATOM 871 O O . ASP A 1 115 ? 13.944 5.925 -19.264 1.00 95.31 115 ASP A O 1
ATOM 875 N N . LEU A 1 116 ? 13.314 4.680 -17.501 1.00 96.00 116 LEU A N 1
ATOM 876 C CA . LEU A 1 116 ? 14.301 5.197 -16.557 1.00 96.00 116 LEU A CA 1
ATOM 877 C C . LEU A 1 116 ? 15.551 4.306 -16.470 1.00 96.00 116 LEU A C 1
ATOM 879 O O . LEU A 1 116 ? 16.427 4.556 -15.638 1.00 96.00 116 LEU A O 1
ATOM 883 N N . ASN A 1 117 ? 15.681 3.283 -17.322 1.00 95.31 117 ASN A N 1
ATOM 884 C CA . ASN A 1 117 ? 16.809 2.356 -17.277 1.00 95.31 117 ASN A CA 1
ATOM 885 C C . ASN A 1 117 ? 18.141 3.020 -17.616 1.00 95.31 117 ASN A C 1
ATOM 887 O O . ASN A 1 117 ? 19.113 2.841 -16.887 1.00 95.31 117 ASN A O 1
ATOM 891 N N . ALA A 1 118 ? 18.186 3.798 -18.698 1.00 93.12 118 ALA A N 1
ATOM 892 C CA . ALA A 1 118 ? 19.421 4.437 -19.147 1.00 93.12 118 ALA A CA 1
ATOM 893 C C . ALA A 1 118 ? 19.917 5.502 -18.154 1.00 93.12 118 ALA A C 1
ATOM 895 O O . ALA A 1 118 ? 21.116 5.602 -17.912 1.00 93.12 118 ALA A O 1
ATOM 896 N N . THR A 1 119 ? 18.994 6.261 -17.556 1.00 94.50 119 THR A N 1
ATOM 897 C CA . THR A 1 119 ? 19.326 7.395 -16.680 1.00 94.50 119 THR A CA 1
ATOM 898 C C . THR A 1 119 ? 19.521 6.982 -15.220 1.00 94.50 119 THR A C 1
ATOM 900 O O . THR A 1 119 ? 20.435 7.475 -14.567 1.00 94.50 119 THR A O 1
ATOM 903 N N . PHE A 1 120 ? 18.693 6.068 -14.700 1.00 93.50 120 PHE A N 1
ATOM 904 C CA . PHE A 1 120 ? 18.668 5.702 -13.274 1.00 93.50 120 PHE A CA 1
ATOM 905 C C . PHE A 1 120 ? 18.928 4.212 -13.012 1.00 93.50 120 PHE A C 1
ATOM 907 O O . PHE A 1 120 ? 18.937 3.772 -11.863 1.00 93.50 120 PHE A O 1
ATOM 914 N N . GLY A 1 121 ? 19.126 3.399 -14.053 1.00 92.81 121 GLY A N 1
ATOM 915 C CA . GLY A 1 121 ? 19.342 1.957 -13.909 1.00 92.81 121 GLY A CA 1
ATOM 916 C C . GLY A 1 121 ? 18.099 1.174 -13.474 1.00 92.81 121 GLY A C 1
ATOM 917 O O . GLY A 1 121 ? 18.226 -0.007 -13.134 1.00 92.81 121 GLY A O 1
ATOM 918 N N . LEU A 1 122 ? 16.919 1.803 -13.482 1.00 95.12 122 LEU A N 1
ATOM 919 C CA . LEU A 1 122 ? 15.662 1.194 -13.050 1.00 95.12 122 LEU A CA 1
ATOM 920 C C . LEU A 1 122 ? 15.128 0.258 -14.134 1.00 95.12 122 LEU A C 1
ATOM 922 O O . LEU A 1 122 ? 15.032 0.618 -15.304 1.00 95.12 122 LEU A O 1
ATOM 926 N N . VAL A 1 123 ? 14.826 -0.984 -13.769 1.00 95.50 123 VAL A N 1
ATOM 927 C CA . VAL A 1 123 ? 14.178 -1.940 -14.676 1.00 95.50 123 VAL A CA 1
ATOM 928 C C . VAL A 1 123 ? 12.667 -1.823 -14.501 1.00 95.50 123 VAL A C 1
ATOM 930 O O . VAL A 1 123 ? 12.168 -2.109 -13.413 1.00 95.50 123 VAL A O 1
ATOM 933 N N . ARG A 1 124 ? 11.942 -1.466 -15.568 1.00 96.69 124 ARG A N 1
ATOM 934 C CA . ARG A 1 124 ? 10.475 -1.381 -15.560 1.00 96.69 124 ARG A CA 1
ATOM 935 C C . ARG A 1 124 ? 9.862 -2.754 -15.302 1.00 96.69 124 ARG A C 1
ATOM 937 O O . ARG A 1 124 ? 9.847 -3.603 -16.192 1.00 96.69 124 ARG A O 1
ATOM 944 N N . MET A 1 125 ? 9.381 -2.998 -14.085 1.00 95.94 125 MET A N 1
ATOM 945 C CA . MET A 1 125 ? 8.645 -4.222 -13.764 1.00 95.94 125 MET A CA 1
ATOM 946 C C . MET A 1 125 ? 7.182 -4.106 -14.192 1.00 95.94 125 MET A C 1
ATOM 948 O O . MET A 1 125 ? 6.672 -3.013 -14.431 1.00 95.94 125 MET A O 1
ATOM 952 N N . GLN A 1 126 ? 6.497 -5.245 -14.258 1.00 96.50 126 GLN A N 1
ATOM 953 C CA . GLN A 1 126 ? 5.090 -5.306 -14.629 1.00 96.50 126 GLN A CA 1
ATOM 954 C C . GLN A 1 126 ? 4.277 -5.993 -13.538 1.00 96.50 126 GLN A C 1
ATOM 956 O O . GLN A 1 126 ? 4.451 -7.180 -13.254 1.00 96.50 126 GLN A O 1
ATOM 961 N N . ILE A 1 127 ? 3.357 -5.245 -12.947 1.00 96.81 127 ILE A N 1
ATOM 962 C CA . ILE A 1 127 ? 2.340 -5.750 -12.035 1.00 96.81 127 ILE A CA 1
ATOM 963 C C . ILE A 1 127 ? 1.128 -6.137 -12.876 1.00 96.81 127 ILE A C 1
ATOM 965 O O . ILE A 1 127 ? 0.507 -5.282 -13.498 1.00 96.81 127 ILE A O 1
ATOM 969 N N . GLY A 1 128 ? 0.798 -7.428 -12.901 1.00 95.56 128 GLY A N 1
ATOM 970 C CA . GLY A 1 128 ? -0.387 -7.917 -13.607 1.00 95.56 128 GLY A CA 1
ATOM 971 C C . GLY A 1 128 ? -1.647 -7.843 -12.749 1.00 95.56 128 GLY A C 1
ATOM 972 O O . GLY A 1 128 ? -2.702 -7.449 -13.222 1.00 95.56 128 GLY A O 1
ATOM 973 N N . ARG A 1 129 ? -1.556 -8.242 -11.475 1.00 94.19 129 ARG A N 1
ATOM 974 C CA . ARG A 1 129 ? -2.674 -8.169 -10.522 1.00 94.19 129 ARG A CA 1
ATOM 975 C C . ARG A 1 129 ? -2.130 -7.866 -9.143 1.00 94.19 129 ARG A C 1
ATOM 977 O O . ARG A 1 129 ? -1.387 -8.676 -8.600 1.00 94.19 129 ARG A O 1
ATOM 984 N N . CYS A 1 130 ? -2.496 -6.743 -8.557 1.00 96.12 130 CYS A N 1
ATOM 985 C CA . CYS A 1 130 ? -2.098 -6.408 -7.199 1.00 96.12 130 CYS A CA 1
ATOM 986 C C . CYS A 1 130 ? -3.257 -5.764 -6.449 1.00 96.12 130 CYS A C 1
ATOM 988 O O . CYS A 1 130 ? -4.096 -5.105 -7.053 1.00 96.12 130 CYS A O 1
ATOM 990 N N . GLY A 1 131 ? -3.302 -5.933 -5.133 1.00 94.88 131 GLY A N 1
ATOM 991 C CA . GLY A 1 131 ? -4.146 -5.118 -4.275 1.00 94.88 131 GLY A CA 1
ATOM 992 C C . GLY A 1 131 ? -4.813 -5.890 -3.150 1.00 94.88 131 GLY A C 1
ATOM 993 O O . GLY A 1 131 ? -4.406 -7.003 -2.812 1.00 94.88 131 GLY A O 1
ATOM 994 N N . PHE A 1 132 ? -5.824 -5.263 -2.554 1.00 93.69 132 PHE A N 1
ATOM 995 C CA . PHE A 1 132 ? -6.509 -5.758 -1.367 1.00 93.69 132 PHE A CA 1
ATOM 996 C C . PHE A 1 132 ? -7.971 -6.059 -1.646 1.00 93.69 132 PHE A C 1
ATOM 998 O O . PHE A 1 132 ? -8.658 -5.302 -2.329 1.00 93.69 132 PHE A O 1
ATOM 1005 N N . VAL A 1 133 ? -8.465 -7.114 -1.012 1.00 97.06 133 VAL A N 1
ATOM 1006 C CA . VAL A 1 133 ? -9.891 -7.330 -0.792 1.00 97.06 133 VAL A CA 1
ATOM 1007 C C . VAL A 1 133 ? -10.103 -7.444 0.709 1.00 97.06 133 VAL A C 1
ATOM 1009 O O . VAL A 1 133 ? -9.583 -8.362 1.344 1.00 97.06 133 VAL A O 1
ATOM 1012 N N . LEU A 1 134 ? -10.848 -6.500 1.273 1.00 97.81 134 LEU A N 1
ATOM 1013 C CA . LEU A 1 134 ? -11.250 -6.489 2.673 1.00 97.81 134 LEU A CA 1
ATOM 1014 C C . LEU A 1 134 ? -12.738 -6.808 2.758 1.00 97.81 134 LEU A C 1
ATOM 1016 O O . LEU A 1 134 ? -13.528 -6.224 2.022 1.00 97.81 134 LEU A O 1
ATOM 1020 N N . LYS A 1 135 ? -13.127 -7.743 3.622 1.00 98.00 135 LYS A N 1
ATOM 1021 C CA . LYS A 1 135 ? -14.524 -8.176 3.773 1.00 98.00 135 LYS A CA 1
ATOM 1022 C C . LYS A 1 135 ? -14.908 -8.279 5.231 1.00 98.00 135 LYS A C 1
ATOM 1024 O O . LYS A 1 135 ? -14.079 -8.668 6.055 1.00 98.00 135 LYS A O 1
ATOM 1029 N N . GLU A 1 136 ? -16.169 -8.002 5.527 1.00 98.00 136 GLU A N 1
ATOM 1030 C CA . GLU A 1 136 ? -16.721 -8.239 6.857 1.00 98.00 136 GLU A CA 1
ATOM 1031 C C . GLU A 1 136 ? -16.595 -9.712 7.254 1.00 98.00 136 GLU A C 1
ATOM 1033 O O . GLU A 1 136 ? -16.691 -10.632 6.434 1.00 98.00 136 GLU A O 1
ATOM 1038 N N . THR A 1 137 ? -16.350 -9.934 8.541 1.00 97.44 137 THR A N 1
ATOM 1039 C CA . THR A 1 137 ? -16.410 -11.261 9.150 1.00 97.44 137 THR A CA 1
ATOM 1040 C C . THR A 1 137 ? -17.647 -1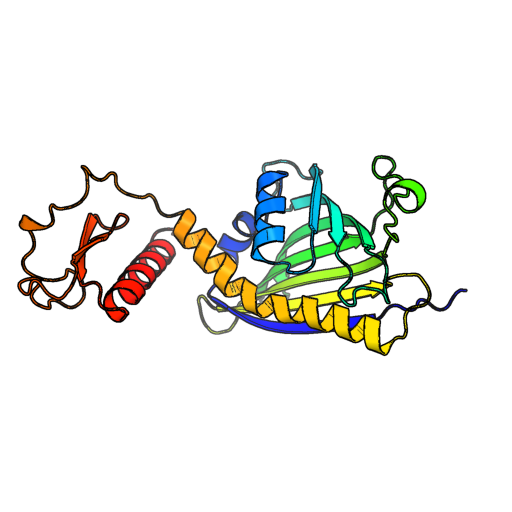1.365 10.034 1.00 97.44 137 THR A C 1
ATOM 1042 O O . THR A 1 137 ? -18.346 -10.388 10.281 1.00 97.44 137 THR A O 1
ATOM 1045 N N . ARG A 1 138 ? -17.899 -12.556 10.589 1.00 95.75 138 ARG A N 1
ATOM 1046 C CA . ARG A 1 138 ? -18.949 -12.736 11.606 1.00 95.75 138 ARG A CA 1
ATOM 1047 C C . ARG A 1 138 ? -18.690 -11.933 12.886 1.00 95.75 138 ARG A C 1
ATOM 1049 O O . ARG A 1 138 ? -19.601 -11.767 13.689 1.00 95.75 138 ARG A O 1
ATOM 1056 N N . ARG A 1 139 ? -17.452 -11.482 13.111 1.00 96.50 139 ARG A N 1
ATOM 1057 C CA . ARG A 1 139 ? -17.080 -10.667 14.265 1.00 96.50 139 ARG A CA 1
ATOM 1058 C C . ARG A 1 139 ? -17.117 -9.193 13.869 1.00 96.50 139 ARG A C 1
ATOM 1060 O O . ARG A 1 139 ? -16.353 -8.761 13.010 1.00 96.50 139 ARG A O 1
ATOM 1067 N N . LEU A 1 140 ? -17.977 -8.432 14.540 1.00 93.62 140 LEU A N 1
ATOM 1068 C CA . LEU A 1 140 ? -18.076 -6.984 14.361 1.00 93.62 140 LEU A CA 1
ATOM 1069 C C . LEU A 1 140 ? -16.724 -6.304 14.617 1.00 93.62 140 LEU A C 1
ATOM 1071 O O . LEU A 1 140 ? -15.981 -6.704 15.517 1.00 93.62 140 LEU A O 1
ATOM 1075 N N . GLY A 1 141 ? -16.411 -5.294 13.802 1.00 92.56 141 GLY A N 1
ATOM 1076 C CA . GLY A 1 141 ? -15.141 -4.563 13.858 1.00 92.56 141 GLY A CA 1
ATOM 1077 C C . GLY A 1 141 ? -13.922 -5.352 13.370 1.00 92.56 141 GLY A C 1
ATOM 1078 O O . GLY A 1 141 ? -12.798 -4.878 13.515 1.00 92.56 141 GLY A O 1
ATOM 1079 N N . VAL A 1 142 ? -14.111 -6.551 12.804 1.00 96.38 142 VAL A N 1
ATOM 1080 C CA . VAL A 1 142 ? -13.024 -7.363 12.248 1.00 96.38 142 VAL A CA 1
ATOM 1081 C C . VAL A 1 142 ? -13.285 -7.668 10.783 1.00 96.38 142 VAL A C 1
ATOM 1083 O O . VAL A 1 142 ? -14.307 -8.266 10.431 1.00 96.38 142 VAL A O 1
ATOM 1086 N N . LEU A 1 143 ? -12.309 -7.328 9.941 1.00 97.94 143 LEU A N 1
ATOM 1087 C CA . LEU A 1 143 ? -12.320 -7.633 8.514 1.00 97.94 143 LEU A CA 1
ATOM 1088 C C . LEU A 1 143 ? -11.332 -8.750 8.185 1.00 97.94 143 LEU A C 1
ATOM 1090 O O . LEU A 1 143 ? -10.229 -8.797 8.730 1.00 97.94 143 LEU A O 1
ATOM 1094 N N . GLN A 1 144 ? -11.693 -9.614 7.240 1.00 97.56 144 GLN A N 1
ATOM 1095 C CA . GLN A 1 144 ? -10.743 -10.478 6.545 1.00 97.56 144 GLN A CA 1
ATOM 1096 C C . GLN A 1 144 ? -10.060 -9.646 5.461 1.00 97.56 144 GLN A C 1
ATOM 1098 O O . GLN A 1 144 ? -10.732 -9.159 4.555 1.00 97.56 144 GLN A O 1
ATOM 1103 N N . ALA A 1 145 ? -8.739 -9.512 5.536 1.00 97.38 145 ALA A N 1
ATOM 1104 C CA . ALA A 1 145 ? -7.933 -8.827 4.536 1.00 97.38 145 ALA A CA 1
ATOM 1105 C C . ALA A 1 145 ? -7.182 -9.856 3.686 1.00 97.38 145 ALA A C 1
ATOM 1107 O O . ALA A 1 145 ? -6.459 -10.704 4.211 1.00 97.38 145 ALA A O 1
ATOM 1108 N N . MET A 1 146 ? -7.353 -9.778 2.372 1.00 97.31 146 MET A N 1
ATOM 1109 C CA . MET A 1 146 ? -6.662 -10.608 1.390 1.00 97.31 146 MET A CA 1
ATOM 1110 C C . MET A 1 146 ? -5.800 -9.706 0.512 1.00 97.31 146 MET A C 1
ATOM 1112 O O . MET A 1 146 ? -6.312 -8.738 -0.043 1.00 97.31 146 MET A O 1
ATOM 1116 N N . PHE A 1 147 ? -4.515 -10.020 0.372 1.00 96.44 147 PHE A N 1
ATOM 1117 C CA . PHE A 1 147 ? -3.588 -9.319 -0.514 1.00 96.44 147 PHE A CA 1
ATOM 1118 C C . PHE A 1 147 ? -3.115 -10.257 -1.615 1.00 96.44 147 PHE A C 1
ATOM 1120 O O . PHE A 1 147 ? -2.491 -11.280 -1.324 1.00 96.44 147 PHE A O 1
ATOM 1127 N N . LEU A 1 148 ? -3.398 -9.903 -2.865 1.00 96.75 148 LEU A N 1
ATOM 1128 C CA . LEU A 1 148 ? -2.886 -10.596 -4.044 1.00 96.75 148 LEU A CA 1
ATOM 1129 C C . LEU A 1 148 ? -1.764 -9.757 -4.648 1.00 96.75 148 LEU A C 1
ATOM 1131 O O . LEU A 1 148 ? -1.918 -8.549 -4.798 1.00 96.75 148 LEU A O 1
ATOM 1135 N N . LEU A 1 149 ? -0.670 -10.402 -5.043 1.00 96.00 149 LEU A N 1
ATOM 1136 C CA . LEU A 1 149 ? 0.367 -9.794 -5.869 1.00 96.00 149 LEU A CA 1
ATOM 1137 C C . LEU A 1 149 ? 0.836 -10.791 -6.924 1.00 96.00 149 LEU A C 1
ATOM 1139 O O . LEU A 1 149 ? 1.386 -11.842 -6.604 1.00 96.00 149 LEU A O 1
ATOM 1143 N N . GLN A 1 150 ? 0.645 -10.419 -8.181 1.00 96.69 150 GLN A N 1
ATOM 1144 C CA . GLN A 1 150 ? 1.167 -11.064 -9.369 1.00 96.69 150 GLN A CA 1
ATOM 1145 C C . GLN A 1 150 ? 2.045 -10.059 -10.109 1.00 96.69 150 GLN A C 1
ATOM 1147 O O . GLN A 1 150 ? 1.549 -9.040 -10.597 1.00 96.69 150 GLN A O 1
ATOM 1152 N N . ALA A 1 151 ? 3.337 -10.359 -10.212 1.00 95.62 151 ALA A N 1
ATOM 1153 C CA . ALA A 1 151 ? 4.297 -9.467 -10.848 1.00 95.62 151 ALA A CA 1
ATOM 1154 C C . ALA A 1 151 ? 5.364 -10.229 -11.639 1.00 95.62 151 ALA A C 1
ATOM 1156 O O . ALA A 1 151 ? 5.802 -11.316 -11.252 1.00 95.62 151 ALA A O 1
ATOM 1157 N N . ASP A 1 152 ? 5.789 -9.611 -12.736 1.00 94.94 152 ASP A N 1
ATOM 1158 C CA . ASP A 1 152 ? 6.969 -9.941 -13.522 1.00 94.94 152 ASP A CA 1
ATOM 1159 C C . ASP A 1 152 ? 8.016 -8.846 -13.286 1.00 94.94 152 ASP A C 1
ATOM 1161 O O . ASP A 1 152 ? 7.871 -7.713 -13.745 1.00 94.94 152 ASP A O 1
ATOM 1165 N N . LEU A 1 153 ? 9.076 -9.182 -12.549 1.00 93.06 153 LEU A N 1
ATOM 1166 C CA . LEU A 1 153 ? 10.139 -8.238 -12.185 1.00 93.06 153 LEU A CA 1
ATOM 1167 C C . LEU A 1 153 ? 11.071 -7.877 -13.358 1.00 93.06 153 LEU A C 1
ATOM 1169 O O . LEU A 1 153 ? 11.954 -7.033 -13.176 1.00 93.06 153 LEU A O 1
ATOM 1173 N N . LYS A 1 154 ? 10.870 -8.512 -14.527 1.00 92.56 154 LYS A N 1
ATOM 1174 C CA . LYS A 1 154 ? 11.668 -8.407 -15.759 1.00 92.56 154 LYS A CA 1
ATOM 1175 C C . LYS A 1 154 ? 13.161 -8.717 -15.575 1.00 92.56 154 LYS A C 1
ATOM 1177 O O . LYS A 1 154 ? 13.692 -8.833 -14.476 1.00 92.56 154 LYS A O 1
ATOM 1182 N N . GLY A 1 155 ? 13.866 -8.882 -16.691 1.00 87.25 155 GLY A N 1
ATOM 1183 C CA . GLY A 1 155 ? 15.277 -9.277 -16.698 1.00 87.25 155 GLY A CA 1
ATOM 1184 C C . GLY A 1 155 ? 15.514 -10.743 -16.306 1.00 87.25 155 GLY A C 1
ATOM 1185 O O . GLY A 1 155 ? 14.586 -11.533 -16.132 1.00 87.25 155 GLY A O 1
ATOM 1186 N N . SER A 1 156 ? 16.788 -11.113 -16.175 1.00 87.12 156 SER A N 1
ATOM 1187 C CA . SER A 1 156 ? 17.230 -12.502 -15.981 1.00 87.12 156 SER A CA 1
ATOM 1188 C C . SER A 1 156 ? 17.256 -12.908 -14.506 1.00 87.12 156 SER A C 1
ATOM 1190 O O . SER A 1 156 ? 18.311 -13.197 -13.944 1.00 87.12 156 SER A O 1
ATOM 1192 N N . ILE A 1 157 ? 16.093 -12.893 -13.854 1.00 87.81 157 ILE A N 1
ATOM 1193 C CA . ILE A 1 157 ? 15.964 -13.222 -12.428 1.00 87.81 157 ILE A CA 1
ATOM 1194 C C . ILE A 1 157 ? 15.501 -14.678 -12.259 1.00 87.81 157 ILE A C 1
ATOM 1196 O O . ILE A 1 157 ? 14.465 -15.059 -12.816 1.00 87.81 157 ILE A O 1
ATOM 1200 N N . PRO A 1 158 ? 16.183 -15.489 -11.432 1.00 89.25 158 PRO A N 1
ATOM 1201 C CA . PRO A 1 158 ? 15.698 -16.815 -11.072 1.00 89.25 158 PRO A CA 1
ATOM 1202 C C . PRO A 1 158 ? 14.332 -16.780 -10.367 1.00 89.25 158 PRO A C 1
ATOM 1204 O O . PRO A 1 158 ? 14.099 -15.992 -9.451 1.00 89.25 158 PRO A O 1
ATOM 1207 N N . GLN A 1 159 ? 13.446 -17.714 -10.717 1.00 89.62 159 GLN A N 1
ATOM 1208 C CA . GLN A 1 159 ? 12.081 -17.807 -10.175 1.00 89.62 159 GLN A CA 1
ATOM 1209 C C . GLN A 1 159 ? 11.990 -17.855 -8.639 1.00 89.62 159 GLN A C 1
ATOM 1211 O O . GLN A 1 159 ? 11.065 -17.311 -8.033 1.00 89.62 159 GLN A O 1
ATOM 1216 N N . TRP A 1 160 ? 12.943 -18.503 -7.966 1.00 88.12 160 TRP A N 1
ATOM 1217 C CA . TRP A 1 160 ? 12.966 -18.550 -6.499 1.00 88.12 160 TRP A CA 1
ATOM 1218 C C . TRP A 1 160 ? 13.177 -17.161 -5.876 1.00 88.12 160 TRP A C 1
ATOM 1220 O O . TRP A 1 160 ? 12.592 -16.873 -4.833 1.00 88.12 160 TRP A O 1
ATOM 1230 N N . MET A 1 161 ? 13.946 -16.290 -6.538 1.00 89.19 161 MET A N 1
ATOM 1231 C CA . MET A 1 161 ? 14.224 -14.934 -6.074 1.00 89.19 161 MET A CA 1
ATOM 1232 C C . MET A 1 161 ? 12.997 -14.042 -6.264 1.00 89.19 161 MET A C 1
ATOM 1234 O O . MET A 1 161 ? 12.625 -13.336 -5.336 1.00 89.19 161 MET A O 1
ATOM 1238 N N . ILE A 1 162 ? 12.295 -14.150 -7.399 1.00 90.94 162 ILE A N 1
ATOM 1239 C CA . ILE A 1 162 ? 11.011 -13.455 -7.617 1.00 90.94 162 ILE A CA 1
ATOM 1240 C C . ILE A 1 162 ? 10.026 -13.803 -6.490 1.00 90.94 162 ILE A C 1
ATOM 1242 O O . ILE A 1 162 ? 9.456 -12.919 -5.852 1.00 90.94 162 ILE A O 1
ATOM 1246 N N . ARG A 1 163 ? 9.883 -15.096 -6.168 1.00 91.44 163 ARG A N 1
ATOM 1247 C CA . ARG A 1 163 ? 9.017 -15.550 -5.066 1.00 91.44 163 ARG A CA 1
ATOM 1248 C C . ARG A 1 163 ? 9.457 -15.027 -3.696 1.00 91.44 163 ARG A C 1
ATOM 1250 O O . ARG A 1 163 ? 8.594 -14.781 -2.856 1.00 91.44 163 ARG A O 1
ATOM 1257 N N . LEU A 1 164 ? 10.757 -14.850 -3.456 1.00 89.25 164 LEU A N 1
ATOM 1258 C CA . LEU A 1 164 ? 11.266 -14.246 -2.221 1.00 89.25 164 LEU A CA 1
ATOM 1259 C C . LEU A 1 164 ? 10.823 -12.780 -2.089 1.00 89.25 164 LEU A C 1
ATOM 1261 O O . LEU A 1 164 ? 10.309 -12.409 -1.035 1.00 89.25 164 LEU A O 1
ATOM 1265 N N . VAL A 1 165 ? 10.941 -11.986 -3.161 1.00 89.62 165 VAL A N 1
ATOM 1266 C CA . VAL A 1 165 ? 10.483 -10.582 -3.192 1.00 89.62 165 VAL A CA 1
ATOM 1267 C C . VAL A 1 165 ? 8.987 -10.490 -2.904 1.00 89.62 165 VAL A C 1
ATOM 1269 O O . VAL A 1 165 ? 8.560 -9.778 -1.996 1.00 89.62 165 VAL A O 1
ATOM 1272 N N . LEU A 1 166 ? 8.186 -11.280 -3.623 1.00 92.25 166 LEU A N 1
ATOM 1273 C CA . LEU A 1 166 ? 6.731 -11.303 -3.462 1.00 92.25 166 LEU A CA 1
ATOM 1274 C C . LEU A 1 166 ? 6.319 -11.714 -2.042 1.00 92.25 166 LEU A C 1
ATOM 1276 O O . LEU A 1 166 ? 5.405 -11.120 -1.476 1.00 92.25 166 LEU A O 1
ATOM 1280 N N . ARG A 1 167 ? 7.016 -12.681 -1.427 1.00 91.25 167 ARG A N 1
ATOM 1281 C CA . ARG A 1 167 ? 6.819 -13.043 -0.011 1.00 91.25 167 ARG A CA 1
ATOM 1282 C C . ARG A 1 167 ? 7.119 -11.888 0.936 1.00 91.25 167 ARG A C 1
ATOM 1284 O O . ARG A 1 167 ? 6.396 -11.742 1.917 1.00 91.25 167 ARG A O 1
ATOM 1291 N N . GLY A 1 168 ? 8.147 -11.087 0.661 1.00 88.81 168 GLY A N 1
ATOM 1292 C CA . GLY A 1 168 ? 8.442 -9.868 1.418 1.00 88.81 168 GLY A CA 1
ATOM 1293 C C . GLY A 1 168 ? 7.258 -8.902 1.417 1.00 88.81 168 GLY A C 1
ATOM 1294 O O . GLY A 1 168 ? 6.747 -8.565 2.483 1.00 88.81 168 GLY A O 1
ATOM 1295 N N . ARG A 1 169 ? 6.736 -8.561 0.231 1.00 88.88 169 ARG A N 1
ATOM 1296 C CA . ARG A 1 169 ? 5.550 -7.694 0.106 1.00 88.88 169 ARG A CA 1
ATOM 1297 C C . ARG A 1 169 ? 4.292 -8.300 0.723 1.00 88.88 169 ARG A C 1
ATOM 1299 O O . ARG A 1 169 ? 3.546 -7.607 1.398 1.00 88.88 169 ARG A O 1
ATOM 1306 N N . ALA A 1 170 ? 4.075 -9.603 0.571 1.00 89.38 170 ALA A N 1
ATOM 1307 C CA . ALA A 1 170 ? 2.932 -10.278 1.181 1.00 89.38 170 ALA A CA 1
ATOM 1308 C C . ALA A 1 170 ? 2.966 -10.236 2.721 1.00 89.38 170 ALA A C 1
ATOM 1310 O O . ALA A 1 170 ? 1.917 -10.132 3.353 1.00 89.38 170 ALA A O 1
ATOM 1311 N N . LYS A 1 171 ? 4.158 -10.267 3.336 1.00 87.44 171 LYS A N 1
ATOM 1312 C CA . LYS A 1 171 ? 4.318 -10.091 4.789 1.00 87.44 171 LYS A CA 1
ATOM 1313 C C . LYS A 1 171 ? 3.967 -8.679 5.258 1.00 87.44 171 LYS A C 1
ATOM 1315 O O . LYS A 1 171 ? 3.525 -8.542 6.395 1.00 87.44 171 LYS A O 1
ATOM 1320 N N . ALA A 1 172 ? 4.089 -7.661 4.401 1.00 84.12 172 ALA A N 1
ATOM 1321 C CA . ALA A 1 172 ? 3.675 -6.294 4.727 1.00 84.12 172 ALA A CA 1
ATOM 1322 C C . ALA A 1 172 ? 2.172 -6.195 5.048 1.00 84.12 172 ALA A C 1
ATOM 1324 O O . ALA A 1 172 ? 1.763 -5.312 5.796 1.00 84.12 172 ALA A O 1
ATOM 1325 N N . LEU A 1 173 ? 1.350 -7.162 4.605 1.00 87.81 173 LEU A N 1
ATOM 1326 C CA . LEU A 1 173 ? -0.052 -7.280 5.022 1.00 87.81 173 LEU A CA 1
ATOM 1327 C C . LEU A 1 173 ? -0.220 -7.308 6.550 1.00 87.81 173 LEU A C 1
ATOM 1329 O O . LEU A 1 173 ? -1.206 -6.776 7.053 1.00 87.81 173 LEU A O 1
ATOM 1333 N N . ALA A 1 174 ? 0.747 -7.852 7.296 1.00 84.19 174 ALA A N 1
ATOM 1334 C CA . ALA A 1 174 ? 0.724 -7.829 8.759 1.00 84.19 174 ALA A CA 1
ATOM 1335 C C . ALA A 1 174 ? 0.819 -6.405 9.345 1.00 84.19 174 ALA A C 1
ATOM 1337 O O . ALA A 1 174 ? 0.308 -6.159 10.434 1.00 84.19 174 ALA A O 1
ATOM 1338 N N . GLY A 1 175 ? 1.428 -5.462 8.621 1.00 86.94 175 GLY A N 1
ATOM 1339 C CA . GLY A 1 175 ? 1.527 -4.054 9.012 1.00 86.94 175 GLY A CA 1
ATOM 1340 C C . GLY A 1 175 ? 0.245 -3.248 8.785 1.00 86.94 175 GLY A C 1
ATOM 1341 O O . GLY A 1 175 ? 0.124 -2.151 9.322 1.00 86.94 175 GLY A O 1
ATOM 1342 N N . LEU A 1 176 ? -0.736 -3.780 8.042 1.00 89.94 176 LEU A N 1
ATOM 1343 C CA . LEU A 1 176 ? -1.953 -3.038 7.687 1.00 89.94 176 LEU A CA 1
ATOM 1344 C C . LEU A 1 176 ? -2.787 -2.649 8.921 1.00 89.94 176 LEU A C 1
ATOM 1346 O O . LEU A 1 176 ? -3.300 -1.535 8.994 1.00 89.94 176 LEU A O 1
ATOM 1350 N N . ASP A 1 177 ? -2.877 -3.538 9.914 1.00 89.69 177 ASP A N 1
ATOM 1351 C CA . ASP A 1 177 ? -3.583 -3.258 11.173 1.00 89.69 177 ASP A CA 1
ATOM 1352 C C . ASP A 1 177 ? -2.912 -2.123 11.964 1.00 89.69 177 ASP A C 1
ATOM 1354 O O . ASP A 1 177 ? -3.582 -1.227 12.483 1.00 89.69 177 ASP A O 1
ATOM 1358 N N . ALA A 1 178 ? -1.576 -2.126 12.012 1.00 88.00 178 ALA A N 1
ATOM 1359 C CA . ALA A 1 178 ? -0.799 -1.077 12.664 1.00 88.00 178 ALA A CA 1
ATOM 1360 C C . ALA A 1 178 ? -0.965 0.270 11.946 1.00 88.00 178 ALA A C 1
ATOM 1362 O O . ALA A 1 178 ? -1.188 1.285 12.604 1.00 88.00 178 ALA A O 1
ATOM 1363 N N . TYR A 1 179 ? -0.945 0.264 10.611 1.00 89.56 179 TYR A N 1
ATOM 1364 C CA . TYR A 1 179 ? -1.192 1.449 9.793 1.00 89.56 179 TYR A CA 1
ATOM 1365 C C . TYR A 1 179 ? -2.571 2.067 10.078 1.00 89.56 179 TYR A C 1
ATOM 1367 O O . TYR A 1 179 ? -2.679 3.270 10.322 1.00 89.56 179 TYR A O 1
ATOM 1375 N N . PHE A 1 180 ? -3.626 1.249 10.147 1.00 91.12 180 PHE A N 1
ATOM 1376 C CA . PHE A 1 180 ? -4.980 1.735 10.450 1.00 91.12 180 PHE A CA 1
ATOM 1377 C C . PHE A 1 180 ? -5.066 2.297 11.862 1.00 91.12 180 PHE A C 1
ATOM 1379 O O . PHE A 1 180 ? -5.652 3.352 12.092 1.00 91.12 180 PHE A O 1
ATOM 1386 N N . ARG A 1 181 ? -4.437 1.617 12.821 1.00 88.56 181 ARG A N 1
ATOM 1387 C CA . ARG A 1 181 ? -4.366 2.086 14.203 1.00 88.56 181 ARG A CA 1
ATOM 1388 C C . ARG A 1 181 ? -3.678 3.445 14.304 1.00 88.56 181 ARG A C 1
ATOM 1390 O O . ARG A 1 181 ? -4.192 4.324 14.990 1.00 88.56 181 ARG A O 1
ATOM 1397 N N . GLN A 1 182 ? -2.563 3.633 13.604 1.00 86.06 182 GLN A N 1
ATOM 1398 C CA . GLN A 1 182 ? -1.848 4.908 13.562 1.00 86.06 182 GLN A CA 1
ATOM 1399 C C . GLN A 1 182 ? -2.699 6.011 12.926 1.00 86.06 182 GLN A C 1
ATOM 1401 O O . GLN A 1 182 ? -2.762 7.112 13.466 1.00 86.06 182 GLN A O 1
ATOM 1406 N N . ARG A 1 183 ? -3.405 5.719 11.828 1.00 87.69 183 ARG A N 1
ATOM 1407 C CA . ARG A 1 183 ? -4.313 6.674 11.173 1.00 87.69 183 ARG A CA 1
ATOM 1408 C C . ARG A 1 183 ? -5.473 7.092 12.074 1.00 87.69 183 ARG A C 1
ATOM 1410 O O . ARG A 1 183 ? -5.766 8.280 12.155 1.00 87.69 183 ARG A O 1
ATOM 1417 N N . ARG A 1 184 ? -6.080 6.155 12.809 1.00 87.69 184 ARG A N 1
ATOM 1418 C CA . ARG A 1 184 ? -7.109 6.482 13.811 1.00 87.69 184 ARG A CA 1
ATOM 1419 C C . ARG A 1 184 ? -6.563 7.401 14.894 1.00 87.69 184 ARG A C 1
ATOM 1421 O O . ARG A 1 184 ? -7.215 8.383 15.208 1.00 87.69 184 ARG A O 1
ATOM 1428 N N . LEU A 1 185 ? -5.369 7.113 15.419 1.00 83.06 185 LEU A N 1
ATOM 1429 C CA . LEU A 1 185 ? -4.709 7.960 16.420 1.00 83.06 185 LEU A CA 1
ATOM 1430 C C . LEU A 1 185 ? -4.403 9.365 15.882 1.00 83.06 185 LEU A C 1
ATOM 1432 O O . LEU A 1 185 ? -4.613 10.339 16.596 1.00 83.06 185 LEU A O 1
ATOM 1436 N N . ALA A 1 186 ? -3.954 9.471 14.630 1.00 81.06 186 ALA A N 1
ATOM 1437 C CA . ALA A 1 186 ? -3.670 10.750 13.980 1.00 81.06 186 ALA A CA 1
ATOM 1438 C C . ALA A 1 186 ? -4.935 11.579 13.697 1.00 81.06 186 ALA A C 1
ATOM 1440 O O . ALA A 1 186 ? -4.864 12.803 13.660 1.00 81.06 186 ALA A O 1
ATOM 1441 N N . ALA A 1 187 ? -6.087 10.927 13.514 1.00 81.12 187 ALA A N 1
ATOM 1442 C CA . ALA A 1 187 ? -7.372 11.593 13.318 1.00 81.12 187 ALA A CA 1
ATOM 1443 C C . ALA A 1 187 ? -8.002 12.103 14.628 1.00 81.12 187 ALA A C 1
ATOM 1445 O O . ALA A 1 187 ? -8.983 12.846 14.586 1.00 81.12 187 ALA A O 1
ATOM 1446 N N . VAL A 1 188 ? -7.472 11.713 15.792 1.00 79.31 188 VAL A N 1
ATOM 1447 C CA . VAL A 1 188 ? -7.985 12.191 17.078 1.00 79.31 188 VAL A CA 1
ATOM 1448 C C . VAL A 1 188 ? -7.529 13.629 17.312 1.00 79.31 188 VAL A C 1
ATOM 1450 O O . VAL A 1 188 ? -6.337 13.928 17.261 1.00 79.31 188 VAL A O 1
ATOM 1453 N N . ALA A 1 189 ? -8.475 14.519 17.616 1.00 76.62 189 ALA A N 1
ATOM 1454 C CA . ALA A 1 189 ? -8.157 15.880 18.024 1.00 76.62 189 ALA A CA 1
ATOM 1455 C C . ALA A 1 189 ? -7.359 15.862 19.336 1.00 76.62 189 ALA A C 1
ATOM 1457 O O . ALA A 1 189 ? -7.803 15.302 20.340 1.00 76.62 189 ALA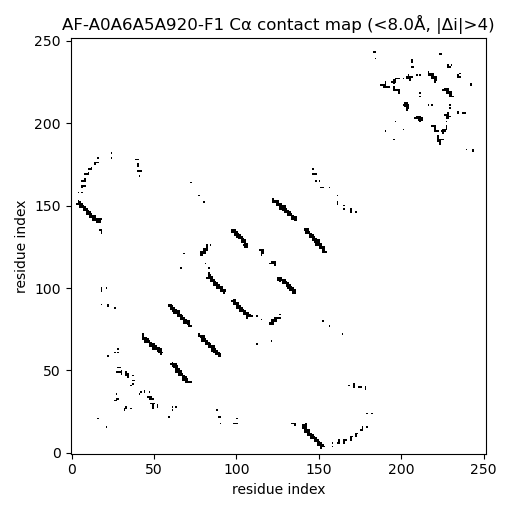 A O 1
ATOM 1458 N N . MET A 1 190 ? -6.177 16.475 19.316 1.00 79.06 190 MET A N 1
ATOM 1459 C CA . MET A 1 190 ? -5.361 16.655 20.511 1.00 79.06 190 MET A CA 1
ATOM 1460 C C . MET A 1 190 ? -5.732 17.978 21.183 1.00 79.06 190 MET A C 1
ATOM 1462 O O . MET A 1 190 ? -5.731 19.031 20.548 1.00 79.06 190 MET A O 1
ATOM 1466 N N . LEU A 1 191 ? -6.019 17.919 22.475 1.00 79.56 191 LEU A N 1
ATOM 1467 C CA . LEU A 1 191 ? -6.147 19.059 23.365 1.00 79.56 191 LEU A CA 1
ATOM 1468 C C . LEU A 1 191 ? -4.819 19.812 23.472 1.00 79.56 191 LEU A C 1
ATOM 1470 O O . LEU A 1 191 ? -3.739 19.215 23.557 1.00 79.56 191 LEU A O 1
ATOM 1474 N N . SER A 1 192 ? -4.918 21.139 23.518 1.00 82.19 192 SER A N 1
ATOM 1475 C CA . SER A 1 192 ? -3.786 22.013 23.811 1.00 82.19 192 SER A CA 1
ATOM 1476 C C . SER A 1 192 ? -3.289 21.774 25.244 1.00 82.19 192 SER A C 1
ATOM 1478 O O . SER A 1 192 ? -4.091 21.426 26.114 1.00 82.19 192 SER A O 1
ATOM 1480 N N . PRO A 1 193 ? -2.004 22.025 25.561 1.00 77.62 193 PRO A N 1
ATOM 1481 C CA . PRO A 1 193 ? -1.501 21.969 26.937 1.00 77.62 193 PRO A CA 1
ATOM 1482 C C . PRO A 1 193 ? -2.281 22.828 27.946 1.00 77.62 193 PRO A C 1
ATOM 1484 O O . PRO A 1 193 ? -2.200 22.581 2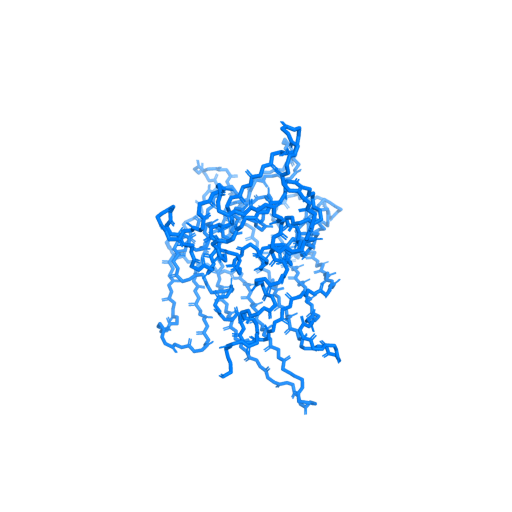9.146 1.00 77.62 193 PRO A O 1
ATOM 1487 N N . CYS A 1 194 ? -3.029 23.833 27.483 1.00 80.88 194 CYS A N 1
ATOM 1488 C CA . CYS A 1 194 ? -3.897 24.652 28.333 1.00 80.88 194 CYS A CA 1
ATOM 1489 C C . CYS A 1 194 ? -5.247 23.987 28.653 1.00 80.88 194 CYS A C 1
ATOM 1491 O O . CYS A 1 194 ? -5.854 24.318 29.669 1.00 80.88 194 CYS A O 1
ATOM 1493 N N . ASP A 1 195 ? -5.694 23.050 27.815 1.00 83.75 195 ASP A N 1
ATOM 1494 C CA . ASP A 1 195 ? -7.004 22.393 27.913 1.00 83.75 195 ASP A CA 1
ATOM 1495 C C . ASP A 1 195 ? -6.932 21.059 28.675 1.00 83.75 195 ASP A C 1
ATOM 1497 O O . ASP A 1 195 ? -7.954 20.430 28.952 1.00 83.75 195 ASP A O 1
ATOM 1501 N N . VAL A 1 196 ? -5.724 20.617 29.039 1.00 86.88 196 VAL A N 1
ATOM 1502 C CA . VAL A 1 196 ? -5.515 19.417 29.856 1.00 86.88 196 VAL A CA 1
ATOM 1503 C C . VAL A 1 196 ? -5.544 19.747 31.352 1.00 86.88 196 VAL A C 1
ATOM 1505 O O . VAL A 1 196 ? -5.131 20.815 31.806 1.00 86.88 196 VAL A O 1
ATOM 1508 N N . VAL A 1 197 ? -6.011 18.800 32.164 1.00 85.19 197 VAL A N 1
ATOM 1509 C CA . VAL A 1 197 ? -6.084 18.920 33.623 1.00 85.19 197 VAL A CA 1
ATOM 1510 C C . VAL A 1 197 ? -4.671 19.010 34.210 1.00 85.19 197 VAL A C 1
ATOM 1512 O O . VAL A 1 197 ? -3.897 18.070 34.054 1.00 85.19 197 VAL A O 1
ATOM 1515 N N . PRO A 1 198 ? -4.308 20.061 34.965 1.00 85.38 198 PRO A N 1
ATOM 1516 C CA . PRO A 1 198 ? -2.971 20.175 35.542 1.00 85.38 198 PRO A CA 1
ATOM 1517 C C . PRO A 1 198 ? -2.570 18.945 36.366 1.00 85.38 198 PRO A C 1
ATOM 1519 O O . PRO A 1 198 ? -3.348 18.473 37.199 1.00 85.38 198 PRO A O 1
ATOM 1522 N N . LEU A 1 199 ? -1.323 18.481 36.212 1.00 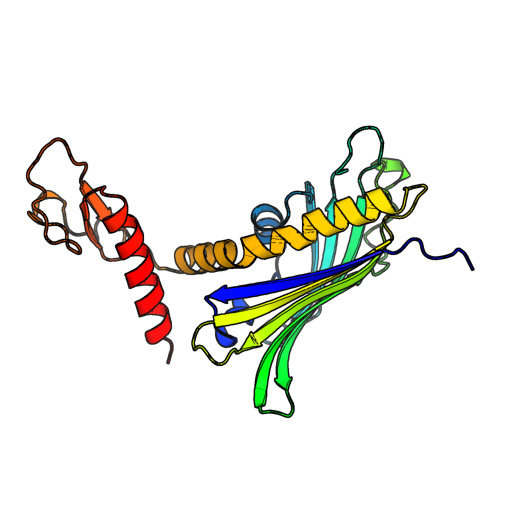84.00 199 LEU A N 1
ATOM 1523 C CA . LEU A 1 199 ? -0.789 17.315 36.938 1.00 84.00 199 LEU A CA 1
ATOM 1524 C C . LEU A 1 199 ? -0.985 17.411 38.460 1.00 84.00 199 LEU A C 1
ATOM 1526 O O . LEU A 1 199 ? -1.155 16.405 39.142 1.00 84.00 199 LEU A O 1
ATOM 1530 N N . THR A 1 200 ? -0.962 18.621 39.018 1.00 81.81 200 THR A N 1
ATOM 1531 C CA . THR A 1 200 ? -1.160 18.875 40.453 1.00 81.81 200 THR A CA 1
ATOM 1532 C C . THR A 1 200 ? -2.597 18.649 40.926 1.00 81.81 200 THR A C 1
ATOM 1534 O O . THR A 1 200 ? -2.800 18.385 42.109 1.00 81.81 200 THR A O 1
ATOM 1537 N N . LYS A 1 201 ? -3.593 18.700 40.032 1.00 85.56 201 LYS A N 1
ATOM 1538 C CA . LYS A 1 201 ? -5.018 18.529 40.367 1.00 85.56 201 LYS A CA 1
ATOM 1539 C C . LYS A 1 201 ? -5.469 17.068 40.436 1.00 85.56 201 LYS A C 1
ATOM 1541 O O . LYS A 1 201 ? -6.609 16.806 40.822 1.00 85.56 201 LYS A O 1
ATOM 1546 N N . ARG A 1 202 ? -4.611 16.106 40.082 1.00 84.81 202 ARG A N 1
ATOM 1547 C CA . ARG A 1 202 ? -4.922 14.671 40.148 1.00 84.81 202 ARG A CA 1
ATOM 1548 C C . ARG A 1 202 ? -3.946 13.941 41.063 1.00 84.81 202 ARG A C 1
ATOM 1550 O O . ARG A 1 202 ? -2.733 14.001 40.894 1.00 84.81 202 ARG A O 1
ATOM 1557 N N . GLN A 1 203 ? -4.514 13.228 42.032 1.00 86.06 203 GLN A N 1
ATOM 1558 C CA . GLN A 1 203 ? -3.788 12.370 42.977 1.00 86.06 203 GLN A CA 1
ATOM 1559 C C . GLN A 1 203 ? -3.808 10.897 42.549 1.00 86.06 203 GLN A C 1
ATOM 1561 O O . GLN A 1 203 ? -3.080 10.087 43.118 1.00 86.06 203 GLN A O 1
ATOM 1566 N N . ARG A 1 204 ? -4.651 10.539 41.573 1.00 85.62 204 ARG A N 1
ATOM 1567 C CA . ARG A 1 204 ? -4.829 9.177 41.066 1.00 85.62 204 ARG A CA 1
ATOM 1568 C C . ARG A 1 204 ? -4.898 9.171 39.544 1.00 85.62 204 ARG A C 1
ATOM 1570 O O . ARG A 1 204 ? -5.364 10.144 38.954 1.00 85.62 204 ARG A O 1
ATOM 1577 N N . CYS A 1 205 ? -4.432 8.087 38.934 1.00 84.44 205 CYS A N 1
ATOM 1578 C CA . CYS A 1 205 ? -4.546 7.866 37.496 1.00 84.44 205 CYS A CA 1
ATOM 1579 C C . CYS A 1 205 ? -6.023 7.767 37.096 1.00 84.44 205 CYS A C 1
ATOM 1581 O O . CYS A 1 205 ? -6.770 7.008 37.711 1.00 84.44 205 CYS A O 1
ATOM 1583 N N . ALA A 1 206 ? -6.431 8.460 36.032 1.00 85.00 206 ALA A N 1
ATOM 1584 C CA . ALA A 1 206 ? -7.821 8.441 35.569 1.00 85.00 206 ALA A CA 1
ATOM 1585 C C . ALA A 1 206 ? -8.313 7.053 35.107 1.00 85.00 206 ALA A C 1
ATOM 1587 O O . ALA A 1 206 ? -9.516 6.813 35.067 1.00 85.00 206 ALA A O 1
ATOM 1588 N N . VAL A 1 207 ? -7.396 6.128 34.794 1.00 82.06 207 VAL A N 1
ATOM 1589 C CA . VAL A 1 207 ? -7.727 4.775 34.312 1.00 82.06 207 VAL A CA 1
ATOM 1590 C C . VAL A 1 207 ? -7.567 3.722 35.405 1.00 82.06 207 VAL A C 1
ATOM 1592 O O . VAL A 1 207 ? -8.540 3.072 35.768 1.00 82.06 207 VAL A O 1
ATOM 1595 N N . CYS A 1 208 ? -6.352 3.527 35.930 1.00 80.44 208 CYS A N 1
ATOM 1596 C CA . CYS A 1 208 ? -6.092 2.462 36.905 1.00 80.44 208 CYS A CA 1
ATOM 1597 C C . CYS A 1 208 ? -6.425 2.853 38.350 1.00 80.44 208 CYS A C 1
ATOM 1599 O O . CYS A 1 208 ? -6.445 1.988 39.214 1.00 80.44 208 CYS A O 1
ATOM 1601 N N . GLN A 1 209 ? -6.703 4.135 38.621 1.00 84.50 209 GLN A N 1
ATOM 1602 C CA . GLN A 1 209 ? -7.007 4.661 39.959 1.00 84.50 209 GLN A CA 1
ATOM 1603 C C . GLN A 1 209 ? -5.873 4.522 40.996 1.00 84.50 209 GLN A C 1
ATOM 1605 O O . GLN A 1 209 ? -6.067 4.879 42.168 1.00 84.50 209 GLN A O 1
ATOM 1610 N N . ASP A 1 210 ? -4.680 4.093 40.568 1.00 82.62 210 ASP A N 1
ATOM 1611 C CA . ASP A 1 210 ? -3.464 4.066 41.383 1.00 82.62 210 ASP A CA 1
ATOM 1612 C C . ASP A 1 210 ? -3.042 5.475 41.792 1.00 82.62 210 ASP A C 1
ATOM 1614 O O . ASP A 1 210 ? -3.214 6.440 41.038 1.00 82.62 210 ASP A O 1
ATOM 1618 N N . LYS A 1 211 ? -2.462 5.596 42.990 1.00 82.94 211 LYS A N 1
ATOM 1619 C CA . LYS A 1 211 ? -1.951 6.870 43.502 1.00 82.94 211 LYS A CA 1
ATOM 1620 C C . LYS A 1 211 ? -0.776 7.354 42.650 1.00 82.94 211 LYS A C 1
ATOM 1622 O O . LYS A 1 211 ? 0.180 6.628 42.418 1.00 82.94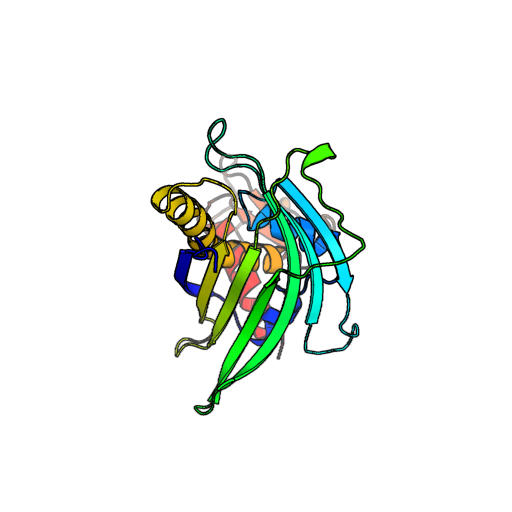 211 LYS A O 1
ATOM 1627 N N . LEU A 1 212 ? -0.812 8.626 42.271 1.00 77.81 212 LEU A N 1
ATOM 1628 C CA . LEU A 1 212 ? 0.254 9.325 41.544 1.00 77.81 212 LEU A CA 1
ATOM 1629 C C . LEU A 1 212 ? 1.290 9.956 42.499 1.00 77.81 212 LEU A C 1
ATOM 1631 O O . LEU A 1 212 ? 1.969 10.908 42.121 1.00 77.81 212 LEU A O 1
ATOM 1635 N N . GLN A 1 213 ? 1.345 9.496 43.757 1.00 68.19 213 GLN A N 1
ATOM 1636 C CA . GLN A 1 213 ? 2.055 10.165 44.857 1.00 68.19 213 GLN A CA 1
ATOM 1637 C C . GLN A 1 213 ? 3.555 9.848 44.949 1.00 68.19 213 GLN A C 1
ATOM 1639 O O . GLN A 1 213 ? 4.262 10.572 45.647 1.00 68.19 213 GLN A O 1
ATOM 1644 N N . ASP A 1 214 ? 4.071 8.870 44.202 1.00 58.50 214 ASP A N 1
ATOM 1645 C CA . ASP A 1 214 ? 5.476 8.480 44.319 1.00 58.50 214 ASP A CA 1
ATOM 1646 C C . ASP A 1 214 ? 6.330 9.049 43.184 1.00 58.50 214 ASP A C 1
ATOM 1648 O O . ASP A 1 214 ? 6.108 8.771 42.006 1.00 58.50 214 ASP A O 1
ATOM 1652 N N . ARG A 1 215 ? 7.366 9.813 43.563 1.00 53.81 215 ARG A N 1
ATOM 1653 C CA . ARG A 1 215 ? 8.348 10.498 42.691 1.00 53.81 215 ARG A CA 1
ATOM 1654 C C . ARG A 1 215 ? 9.133 9.578 41.733 1.00 53.81 215 ARG A C 1
ATOM 1656 O O . ARG A 1 215 ? 9.995 10.065 41.011 1.00 53.81 215 ARG A O 1
ATOM 1663 N N . ILE A 1 216 ? 8.854 8.275 41.738 1.00 54.97 216 ILE A N 1
ATOM 1664 C CA . ILE A 1 216 ? 9.545 7.241 40.957 1.00 54.97 216 ILE A CA 1
ATOM 1665 C C . ILE A 1 216 ? 8.731 6.845 39.712 1.00 54.97 216 ILE A C 1
ATOM 1667 O O . ILE A 1 216 ? 9.314 6.464 38.701 1.00 54.97 216 ILE A O 1
ATOM 1671 N N . SER A 1 217 ? 7.401 6.993 39.732 1.00 58.56 217 SER A N 1
ATOM 1672 C CA . SER A 1 217 ? 6.573 6.801 38.535 1.00 58.56 217 SER A CA 1
ATOM 1673 C C . SER A 1 217 ? 6.322 8.150 37.875 1.00 58.56 217 SER A C 1
ATOM 1675 O O . SER A 1 217 ? 5.646 9.010 38.442 1.00 58.56 217 SER A O 1
ATOM 1677 N N . ALA A 1 218 ? 6.858 8.353 36.673 1.00 72.69 218 ALA A N 1
ATOM 1678 C CA . ALA A 1 218 ? 6.514 9.528 35.891 1.00 72.69 218 ALA A CA 1
ATOM 1679 C C . ALA A 1 218 ? 4.985 9.570 35.663 1.00 72.69 218 ALA A C 1
ATOM 1681 O O . ALA A 1 218 ? 4.305 8.553 35.509 1.00 72.69 218 ALA A O 1
ATOM 1682 N N . ARG A 1 219 ? 4.417 10.773 35.708 1.00 80.44 219 ARG A N 1
ATOM 1683 C CA . ARG A 1 219 ? 3.003 11.036 35.414 1.00 80.44 219 A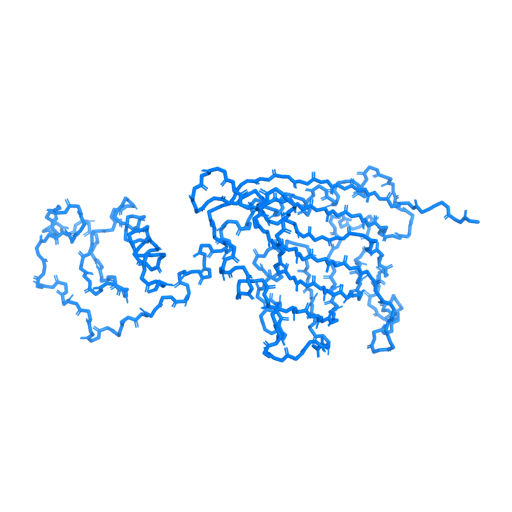RG A CA 1
ATOM 1684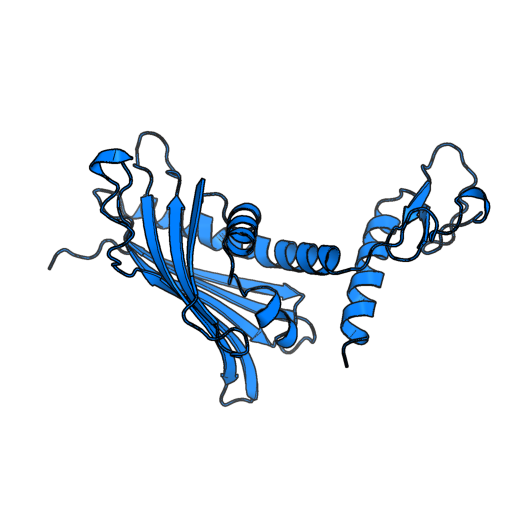 C C . ARG A 1 219 ? 2.933 11.987 34.236 1.00 80.44 219 ARG A C 1
ATOM 1686 O O . ARG A 1 219 ? 3.798 12.852 34.107 1.00 80.44 219 ARG A O 1
ATOM 1693 N N . PHE A 1 220 ? 1.919 11.840 33.399 1.00 83.00 220 PHE A N 1
ATOM 1694 C CA . PHE A 1 220 ? 1.784 12.644 32.189 1.00 83.00 220 PHE A CA 1
ATOM 1695 C C . PHE A 1 220 ? 0.327 13.023 31.930 1.00 83.00 220 PHE A C 1
ATOM 1697 O O . PHE A 1 220 ? -0.597 12.365 32.413 1.00 83.00 220 PHE A O 1
ATOM 1704 N N . ASN A 1 221 ? 0.144 14.095 31.164 1.00 85.94 221 ASN A N 1
ATOM 1705 C CA . ASN A 1 221 ? -1.145 14.491 30.624 1.00 85.94 221 ASN A CA 1
ATOM 1706 C C . ASN A 1 221 ? -1.397 13.772 29.307 1.00 85.94 221 ASN A C 1
ATOM 1708 O O . ASN A 1 221 ? -0.562 13.828 28.404 1.00 85.94 221 ASN A O 1
ATOM 1712 N N . CYS A 1 222 ? -2.552 13.129 29.177 1.00 80.50 222 CYS A N 1
ATOM 1713 C CA . CYS A 1 222 ? -2.995 12.663 27.877 1.00 80.50 222 CYS A CA 1
ATOM 1714 C C . CYS A 1 222 ? -3.517 13.857 27.076 1.00 80.50 222 CYS A C 1
ATOM 1716 O O . CYS A 1 222 ? -4.490 14.495 27.471 1.00 80.50 222 CYS A O 1
ATOM 1718 N N . SER A 1 223 ? -2.903 14.123 25.926 1.00 79.38 223 SER A N 1
ATOM 1719 C CA . SER A 1 223 ? -3.364 15.152 24.991 1.00 79.38 223 SER A CA 1
ATOM 1720 C C . SER A 1 223 ? -4.695 14.806 24.331 1.00 79.38 223 SER A C 1
ATOM 1722 O O . SER A 1 223 ? -5.231 15.630 23.621 1.00 79.38 223 SER A O 1
ATOM 1724 N N . VAL A 1 224 ? -5.255 13.615 24.543 1.00 76.56 224 VAL A N 1
ATOM 1725 C CA . VAL A 1 224 ? -6.548 13.240 23.965 1.00 76.56 224 VAL A CA 1
ATOM 1726 C C . VAL A 1 224 ? -7.705 13.509 24.918 1.00 76.56 224 VAL A C 1
ATOM 1728 O O . VAL A 1 224 ? -8.628 14.240 24.586 1.00 76.56 224 VAL A O 1
ATOM 1731 N N . CYS A 1 225 ? -7.683 12.899 26.103 1.00 79.94 225 CYS A N 1
ATOM 1732 C CA . CYS A 1 225 ? -8.774 13.035 27.070 1.00 79.94 225 CYS A CA 1
ATOM 1733 C C . CYS A 1 225 ? -8.544 14.166 28.080 1.00 79.94 225 CYS A C 1
ATOM 1735 O O . CYS A 1 225 ? -9.433 14.471 28.868 1.00 79.94 225 CYS A O 1
ATOM 1737 N N . GLY A 1 226 ? -7.344 14.751 28.102 1.00 84.44 226 GLY A N 1
ATOM 1738 C CA . GLY A 1 226 ? -6.972 15.840 29.002 1.00 84.44 226 GLY A CA 1
ATOM 1739 C C . GLY A 1 226 ? -6.647 15.397 30.424 1.00 84.44 226 GLY A C 1
ATOM 1740 O O . GLY A 1 226 ? -6.236 16.220 31.236 1.00 84.44 226 GLY A O 1
ATOM 1741 N N . GLU A 1 227 ? -6.783 14.114 30.749 1.00 88.44 227 GLU A N 1
ATOM 1742 C CA . GLU A 1 227 ? -6.591 13.602 32.105 1.00 88.44 227 GLU A CA 1
ATOM 1743 C C . GLU A 1 227 ? -5.140 13.190 32.407 1.00 88.44 227 GLU A C 1
ATOM 1745 O O . GLU A 1 227 ? -4.259 13.174 31.540 1.00 88.44 227 GLU A O 1
ATOM 1750 N N . VAL A 1 228 ? -4.880 12.892 33.685 1.00 87.31 228 VAL A N 1
ATOM 1751 C CA . VAL A 1 228 ? -3.550 12.526 34.194 1.00 87.31 228 VAL A CA 1
ATOM 1752 C C . VAL A 1 228 ? -3.421 11.014 34.357 1.00 87.31 228 VAL A C 1
ATOM 1754 O O . VAL A 1 228 ? -4.255 10.362 34.997 1.00 87.31 228 VAL A O 1
ATOM 1757 N N . HIS A 1 229 ? -2.328 10.464 33.833 1.00 85.12 229 HIS A N 1
ATOM 1758 C CA . HIS A 1 229 ? -2.057 9.028 33.825 1.00 85.12 229 HIS A CA 1
ATOM 1759 C C . HIS A 1 229 ? -0.683 8.698 34.411 1.00 85.12 229 HIS A C 1
ATOM 1761 O O . HIS A 1 229 ? 0.243 9.513 34.383 1.00 85.12 229 HIS A O 1
ATOM 1767 N N . SER A 1 230 ? -0.554 7.478 34.936 1.00 80.12 230 SER A N 1
ATOM 1768 C CA . SER A 1 230 ? 0.739 6.892 35.300 1.00 80.12 230 SER A CA 1
ATOM 1769 C C . SER A 1 230 ? 1.471 6.405 34.045 1.00 80.12 230 SER A C 1
ATOM 1771 O O . SER A 1 230 ? 0.830 5.897 33.127 1.00 80.12 230 SER A O 1
ATOM 1773 N N . THR A 1 231 ? 2.805 6.486 34.001 1.00 72.56 231 THR A N 1
ATOM 1774 C CA . THR A 1 231 ? 3.626 5.947 32.892 1.00 72.56 231 THR A CA 1
ATOM 1775 C C . THR A 1 231 ? 3.695 4.419 32.831 1.00 72.56 231 THR A C 1
ATOM 1777 O O . THR A 1 231 ? 4.515 3.877 32.095 1.00 72.56 231 THR A O 1
ATOM 1780 N N . ASN A 1 232 ? 2.864 3.697 33.587 1.00 66.44 232 ASN A N 1
ATOM 1781 C CA . ASN A 1 232 ? 2.794 2.248 33.447 1.00 66.44 232 ASN A CA 1
ATOM 1782 C C . ASN A 1 232 ? 2.271 1.892 32.038 1.00 66.44 232 ASN A C 1
ATOM 1784 O O . ASN A 1 232 ? 1.319 2.501 31.544 1.00 66.44 232 ASN A O 1
ATOM 1788 N N . ILE A 1 233 ? 2.900 0.913 31.386 1.00 52.69 233 ILE A N 1
ATOM 1789 C CA . ILE A 1 233 ? 2.621 0.502 29.999 1.00 52.69 233 ILE A CA 1
ATOM 1790 C C . ILE A 1 233 ? 1.150 0.093 29.817 1.00 52.69 233 ILE A C 1
ATOM 1792 O O . ILE A 1 233 ? 0.542 0.409 28.793 1.00 52.69 233 ILE A O 1
ATOM 1796 N N . GLU A 1 234 ? 0.538 -0.528 30.829 1.00 56.00 234 GLU A N 1
ATOM 1797 C CA . GLU A 1 234 ? -0.890 -0.873 30.804 1.00 56.00 234 GLU A CA 1
ATOM 1798 C C . GLU A 1 234 ? -1.801 0.360 30.718 1.00 56.00 234 GLU A C 1
ATOM 1800 O O . GLU A 1 234 ? -2.823 0.330 30.028 1.00 56.00 234 GLU A O 1
ATOM 1805 N N . SER A 1 235 ? -1.422 1.464 31.366 1.00 51.09 235 SER A N 1
ATOM 1806 C CA . SER A 1 235 ? -2.159 2.731 31.336 1.00 51.09 235 SER A CA 1
ATOM 1807 C C . SER A 1 235 ? -2.095 3.373 29.949 1.00 51.09 235 SER A C 1
ATOM 1809 O O . SER A 1 235 ? -3.119 3.809 29.430 1.00 51.09 235 SER A O 1
ATOM 1811 N N . LEU A 1 236 ? -0.916 3.381 29.316 1.00 53.94 236 LEU A N 1
ATOM 1812 C CA . LEU A 1 236 ? -0.710 3.916 27.962 1.00 53.94 236 LEU A CA 1
ATOM 1813 C C . LEU A 1 236 ? -1.522 3.147 26.909 1.00 53.94 236 LEU A C 1
ATOM 1815 O O . LEU A 1 236 ? -2.187 3.751 26.063 1.00 53.94 236 LEU A O 1
ATOM 1819 N N . ILE A 1 237 ? -1.520 1.814 27.000 1.00 52.66 237 ILE A N 1
ATOM 1820 C CA . ILE A 1 237 ? -2.283 0.935 26.105 1.00 52.66 237 ILE A CA 1
ATOM 1821 C C . ILE A 1 237 ? -3.795 1.126 26.306 1.00 52.66 237 ILE A C 1
ATOM 1823 O O . ILE A 1 237 ? -4.528 1.239 25.322 1.00 52.66 237 ILE A O 1
ATOM 1827 N N . ARG A 1 238 ? -4.274 1.222 27.557 1.00 54.75 238 ARG A N 1
ATOM 1828 C CA . ARG A 1 238 ? -5.702 1.432 27.859 1.00 54.75 238 ARG A CA 1
ATOM 1829 C C . ARG A 1 238 ? -6.220 2.797 27.418 1.00 54.75 238 ARG A C 1
ATOM 1831 O O . ARG A 1 238 ? -7.331 2.844 26.913 1.00 54.75 238 ARG A O 1
ATOM 1838 N N . VAL A 1 239 ? -5.437 3.870 27.552 1.00 57.25 239 VAL A N 1
ATOM 1839 C CA . VAL A 1 239 ? -5.816 5.217 27.077 1.00 57.25 239 VAL A CA 1
ATOM 1840 C C . VAL A 1 239 ? -5.961 5.249 25.557 1.00 57.25 239 VAL A C 1
ATOM 1842 O O . VAL A 1 239 ? -6.931 5.809 25.043 1.00 57.25 239 VAL A O 1
ATOM 1845 N N . CYS A 1 240 ? -5.047 4.597 24.830 1.00 53.22 240 CYS A N 1
ATOM 1846 C CA . CYS A 1 240 ? -5.163 4.457 23.379 1.00 53.22 240 CYS A CA 1
ATOM 1847 C C . CYS A 1 240 ? -6.381 3.604 22.999 1.00 53.22 240 CYS A C 1
ATOM 1849 O O . CYS A 1 240 ? -7.165 4.012 22.152 1.00 53.22 240 CYS A O 1
ATOM 1851 N N . LEU A 1 241 ? -6.589 2.453 23.646 1.00 51.44 241 LEU A N 1
ATOM 1852 C CA . LEU A 1 241 ? -7.721 1.567 23.352 1.00 51.44 241 LEU A CA 1
ATOM 1853 C C . LEU A 1 241 ? -9.075 2.196 23.684 1.00 51.44 241 LEU A C 1
ATOM 1855 O O . LEU A 1 241 ? -9.974 2.113 22.858 1.00 51.44 241 LEU A O 1
ATOM 1859 N N . SER A 1 242 ? -9.240 2.835 24.846 1.00 50.97 242 SER A N 1
ATOM 1860 C CA . SER A 1 242 ? -10.520 3.436 25.239 1.00 50.97 242 SER A CA 1
ATOM 1861 C C . SER A 1 242 ? -10.910 4.578 24.314 1.00 50.97 242 SER A C 1
ATOM 1863 O O . SER A 1 242 ? -12.064 4.665 23.924 1.00 50.97 242 SER A O 1
ATOM 1865 N N . THR A 1 243 ? -9.938 5.400 23.918 1.00 51.91 243 THR A N 1
ATOM 1866 C CA . THR A 1 243 ? -10.139 6.489 22.958 1.00 51.91 243 THR A CA 1
ATOM 1867 C C . THR A 1 243 ? -10.491 5.958 21.567 1.00 51.91 243 THR A C 1
ATOM 1869 O O . THR A 1 243 ? -11.417 6.446 20.926 1.00 51.91 243 THR A O 1
ATOM 1872 N N . ILE A 1 244 ? -9.765 4.944 21.085 1.00 49.00 244 ILE A N 1
ATOM 1873 C CA . ILE A 1 244 ? -10.031 4.328 19.777 1.00 49.00 244 ILE A CA 1
ATOM 1874 C C . ILE A 1 244 ? -11.419 3.652 19.768 1.00 49.00 244 ILE A C 1
ATOM 1876 O O . ILE A 1 244 ? -12.129 3.701 18.761 1.00 49.00 244 ILE A O 1
ATOM 1880 N N . LEU A 1 245 ? -11.829 3.042 20.886 1.00 43.88 245 LEU A N 1
ATOM 1881 C CA . LEU A 1 245 ? -13.120 2.360 21.025 1.00 43.88 245 LEU A CA 1
ATOM 1882 C C . LEU A 1 245 ? -14.307 3.325 21.176 1.00 43.88 245 LEU A C 1
ATOM 1884 O O . LEU A 1 245 ? -15.388 3.011 20.691 1.00 43.88 245 LEU A O 1
ATOM 1888 N N . THR A 1 246 ? -14.146 4.496 21.799 1.00 44.72 246 THR A N 1
ATOM 1889 C CA . THR A 1 246 ? -15.238 5.486 21.905 1.00 44.72 246 THR A CA 1
ATOM 1890 C C . THR A 1 246 ? -15.476 6.261 20.610 1.00 44.72 246 THR A C 1
ATOM 1892 O O . THR A 1 246 ? -16.600 6.681 20.345 1.00 44.72 246 THR A O 1
ATOM 1895 N N . LEU A 1 247 ? -14.456 6.430 19.766 1.00 42.12 247 LEU A N 1
ATOM 1896 C CA . LEU A 1 247 ? -14.600 7.084 18.456 1.00 42.12 247 LEU A CA 1
ATOM 1897 C C . LEU A 1 247 ? -15.273 6.187 17.407 1.00 42.12 247 LEU A C 1
ATOM 1899 O O . LEU A 1 247 ? -15.936 6.682 16.497 1.00 42.12 247 LEU A O 1
ATOM 1903 N N . SER A 1 248 ? -15.161 4.866 17.561 1.00 36.81 248 SER A N 1
ATOM 1904 C CA . SER A 1 248 ? -15.862 3.894 16.710 1.00 36.81 248 SER A CA 1
ATOM 1905 C C . SER A 1 248 ? -17.351 3.750 17.048 1.00 36.81 248 SER A C 1
ATOM 1907 O O . SER A 1 248 ? -18.101 3.213 16.239 1.00 36.81 248 SER A O 1
ATOM 1909 N N . THR A 1 249 ? -17.800 4.251 18.204 1.00 36.44 249 THR A N 1
ATOM 1910 C CA . THR A 1 249 ? -19.213 4.228 18.619 1.00 36.44 249 THR A CA 1
ATOM 1911 C C . THR A 1 249 ? -19.928 5.574 18.495 1.00 36.44 249 THR A C 1
ATOM 1913 O O . THR A 1 249 ? -21.141 5.615 18.653 1.00 36.44 249 THR A O 1
ATOM 1916 N N . SER A 1 250 ? -19.214 6.669 18.215 1.00 33.00 250 SER A N 1
ATOM 1917 C CA . SER A 1 250 ? -19.772 8.034 18.136 1.00 33.00 250 SER A CA 1
ATOM 1918 C C . SER A 1 250 ? -19.970 8.555 16.705 1.00 33.00 250 SER A C 1
ATOM 1920 O O . SER A 1 250 ? -20.345 9.708 16.520 1.00 33.00 250 SER A O 1
ATOM 1922 N N . SER A 1 251 ? -19.746 7.709 15.696 1.00 34.47 251 SER A N 1
ATOM 1923 C CA . SER A 1 251 ? -19.939 8.009 14.267 1.00 34.47 251 SER A CA 1
ATOM 1924 C C . SER A 1 251 ? -21.202 7.359 13.664 1.00 34.47 251 SER A C 1
ATOM 1926 O O . SER A 1 251 ? -21.248 7.088 12.466 1.00 34.47 251 SER A O 1
ATOM 1928 N N . THR A 1 252 ? -22.229 7.124 14.489 1.00 31.88 252 THR A N 1
ATOM 1929 C CA . THR A 1 252 ? -23.608 6.813 14.055 1.00 31.88 252 THR A CA 1
ATOM 1930 C C . THR A 1 252 ? -24.468 8.058 13.977 1.00 31.88 252 THR A C 1
ATOM 1932 O O . THR A 1 252 ? -24.443 8.815 14.974 1.00 31.88 252 THR A O 1
#

Secondary structure (DSSP, 8-state):
------EEEEEEEEEE--TTTHHHHT---SHHHHHHHHHHH-SSEEEEEEEEE-S-TT-SSEEEEEEEEE--SSTTTS--EEEEEEEEEEEEE-TTS-EEEEEEEEE---TTS---HHHH--EE-EEEEEEEEEEE-SSTTEEEEEEEEEEE--SS--HHHHHHHHHHHHHHGGGHHHHHHHHHHHTSPPPPTTTSPPGGG-SB-TTT--B---TTS-EEE-TTT--EEES-HHHHHHHHHHHHHHHTTS--

Foldseek 3Di:
DPDQLKDKDKAKDKAQADQVCCLVLPDQQAQVSVVVCCVQQPPFWPDKGFDAWPDDPPDQKTKTKMKTKGCDPDPPPDWIAMFIKIKIKHWDADPVRKIKIWIWIWGDDDPVDDDCCVPPVHHYKTWHIWTWIWIDDPDPSMIIIMTMTMIRRDDDDDSVSSVVVNVSSSVSVVSVNVSVLVVLVVPQQFADPVQADDPVVDQAAPPPRDGPPDPPWDWDAGRRPSYIHTPDPVGVVVVSVVSSVVVVVPPD

pLDDT: mean 85.84, std 14.92, range [31.88, 98.25]

Mean predicted aligned error: 9.28 Å